Protein AF-A0A1Q3HEK6-F1 (afdb_monomer_lite)

Foldseek 3Di:
DVPVVVVVVVVVVVVVVVVVVVVVVVVVVVVLVVCQVVLNPVSLVVLVVVVFDDPCAPVDVWGWDWDDPGLAEIEIEIEGALVRHPDQWDWDADPVRDIDIDGDDLVNSLVVVLQVQLVVQLVSQLSSVVSHVHQKYWYWYFYCHFPVGTATFKIFIGGSVLSVPDPVVDDRSNVSCVPTRMDGFSDQDPVTRHTDHDDYDDPVVDDDDDVPPDPVVVVVVVVVVVVVVD

Secondary structure (DSSP, 8-state):
-HHHHHHHHHHHHHHHHHHHHHHHHHHHHHHHHHHHHTT-HHHHHHHHHHH-----STT--EEEEEEEEETTEEEEEEEE-HHHHS-SEEEEE-TTS-EEEEEPPHHHHHHHHHHHHHHHHHHHHHHHHHHS--SEEEEEEEESSSSSSSEEEEEEEEEHHHHTTS-TTT--HHHHHHTSEEEE---B-TTTSSBPP-----GGG-----S---HHHHHHHHHHHHHTT-

Radius of gyration: 25.41 Å; chains: 1; bounding box: 87×49×86 Å

Sequence (230 aa):
MGSAVAEDSDRFHSAQRAFQEEALEQADSVALAQGILQGDSQSYRRVLREISYHSMAPPGGIAVDFDIHSPHLVEARITAQGSAILPPEVQTLTSTGKLSTKAMPRIQFVELYQDYVCSLVLRVAREVHALLPVKAVLVTAYSADGLPALSPVLSTIIHRKQMERLPFDTLDPSDALDGLQTRTNFKASRRTGAFQPIIAFTPSDVLFTEPASSLQSVIETANRLLEELE

Structure (mmCIF, N/CA/C/O backbone):
data_AF-A0A1Q3HEK6-F1
#
_entry.id   AF-A0A1Q3HEK6-F1
#
loop_
_atom_site.group_PDB
_atom_site.id
_atom_site.type_symbol
_atom_site.label_atom_id
_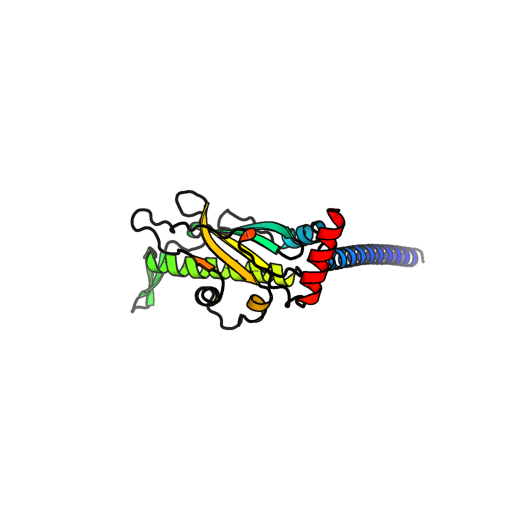atom_site.label_alt_id
_atom_site.label_comp_id
_atom_site.label_asym_id
_atom_site.label_entity_id
_atom_site.label_seq_id
_atom_site.pdbx_PDB_ins_code
_atom_site.Cartn_x
_atom_site.Cartn_y
_atom_site.Cartn_z
_atom_site.occupancy
_atom_site.B_iso_or_equiv
_atom_site.auth_seq_id
_atom_site.auth_comp_id
_atom_site.auth_asym_id
_atom_site.auth_atom_id
_atom_site.pdbx_PDB_model_num
ATOM 1 N N . MET A 1 1 ? -0.107 20.761 -58.590 1.00 55.78 1 MET A N 1
ATOM 2 C CA . MET A 1 1 ? 0.992 19.820 -58.271 1.00 55.78 1 MET A CA 1
ATOM 3 C C . MET A 1 1 ? 1.774 20.193 -57.008 1.00 55.78 1 MET A C 1
ATOM 5 O O . MET A 1 1 ? 2.273 19.275 -56.384 1.00 55.78 1 MET A O 1
ATOM 9 N N . GLY A 1 2 ? 1.841 21.464 -56.572 1.00 66.44 2 GLY A N 1
ATOM 10 C CA . GLY A 1 2 ? 2.556 21.843 -55.335 1.00 66.44 2 GLY A CA 1
ATOM 11 C C . GLY A 1 2 ? 1.901 21.425 -54.002 1.00 66.44 2 GLY A C 1
ATOM 12 O O . GLY A 1 2 ? 2.624 21.046 -53.093 1.00 66.44 2 GLY A O 1
ATOM 13 N N . SER A 1 3 ? 0.561 21.428 -53.895 1.00 73.75 3 SER A N 1
ATOM 14 C CA . SER A 1 3 ? -0.154 21.101 -52.634 1.00 73.75 3 SER A CA 1
ATOM 15 C C . SER A 1 3 ? 0.054 19.652 -52.185 1.00 73.75 3 SER A C 1
ATOM 17 O O . SER A 1 3 ? 0.415 19.405 -51.047 1.00 73.75 3 SER A O 1
ATOM 19 N N . ALA A 1 4 ? -0.081 18.694 -53.108 1.00 79.56 4 ALA A N 1
ATOM 20 C CA . ALA A 1 4 ? 0.026 17.269 -52.788 1.00 79.56 4 ALA A CA 1
ATOM 21 C C . ALA A 1 4 ? 1.442 16.846 -52.352 1.00 79.56 4 ALA A C 1
ATOM 23 O O . ALA A 1 4 ? 1.586 15.959 -51.523 1.00 79.56 4 ALA A O 1
ATOM 24 N N . VAL A 1 5 ? 2.487 17.484 -52.893 1.00 86.75 5 VAL A N 1
ATOM 25 C CA . VAL A 1 5 ? 3.885 17.209 -52.509 1.00 86.75 5 VAL A CA 1
ATOM 26 C C . VAL A 1 5 ? 4.208 17.806 -51.137 1.00 86.75 5 VAL A C 1
ATOM 28 O O . VAL A 1 5 ? 4.930 17.189 -50.357 1.00 86.75 5 VAL A O 1
ATOM 31 N N . ALA A 1 6 ? 3.668 18.989 -50.832 1.00 88.56 6 ALA A N 1
ATOM 32 C CA . ALA A 1 6 ? 3.798 19.598 -49.511 1.00 88.56 6 ALA A CA 1
ATOM 33 C C . ALA A 1 6 ? 3.069 18.772 -48.436 1.00 88.56 6 ALA A C 1
ATOM 35 O O . ALA A 1 6 ? 3.673 18.427 -47.428 1.00 88.56 6 ALA A O 1
ATOM 36 N N . GLU A 1 7 ? 1.822 18.367 -48.695 1.00 88.56 7 GLU A N 1
ATOM 37 C CA . GLU A 1 7 ? 1.031 17.525 -47.784 1.00 88.56 7 GLU A CA 1
ATOM 38 C C . GLU A 1 7 ? 1.683 16.155 -47.526 1.00 88.56 7 GLU A C 1
ATOM 40 O O . GLU A 1 7 ? 1.696 15.680 -46.391 1.00 88.56 7 GLU A O 1
ATOM 45 N N . ASP A 1 8 ? 2.261 15.524 -48.554 1.00 91.06 8 ASP A N 1
ATOM 46 C CA . ASP A 1 8 ? 2.995 14.259 -48.411 1.00 91.06 8 ASP A CA 1
ATOM 47 C C . ASP A 1 8 ? 4.290 14.431 -47.600 1.00 91.06 8 ASP A C 1
ATOM 49 O O . ASP A 1 8 ? 4.598 13.614 -46.731 1.00 91.06 8 ASP A O 1
ATOM 53 N N . SER A 1 9 ? 5.007 15.540 -47.814 1.00 91.25 9 SER A N 1
ATOM 54 C CA . SER A 1 9 ? 6.226 15.863 -47.060 1.00 91.25 9 SER A CA 1
ATOM 55 C C . SER A 1 9 ? 5.917 16.119 -45.583 1.00 91.25 9 SER A C 1
ATOM 57 O O . SER A 1 9 ? 6.595 15.583 -44.707 1.00 91.25 9 SER A O 1
ATOM 59 N N . ASP A 1 10 ? 4.857 16.877 -45.292 1.00 92.94 10 ASP A N 1
ATOM 60 C CA . ASP A 1 10 ? 4.398 17.132 -43.924 1.00 92.94 10 ASP A CA 1
ATOM 61 C C . ASP A 1 10 ? 3.960 15.836 -43.236 1.00 92.94 10 ASP A C 1
ATOM 63 O O . ASP A 1 10 ? 4.347 15.582 -42.092 1.00 92.94 10 ASP A O 1
ATOM 67 N N . ARG A 1 11 ? 3.227 14.969 -43.948 1.00 92.81 11 ARG A N 1
ATOM 68 C CA . ARG A 1 11 ? 2.813 13.654 -43.444 1.00 92.81 11 ARG A CA 1
ATOM 69 C C . ARG A 1 11 ? 4.008 12.746 -43.156 1.00 92.81 11 ARG A C 1
ATOM 71 O O . ARG A 1 11 ? 4.016 12.051 -42.137 1.00 92.81 11 ARG A O 1
ATOM 78 N N . PHE A 1 12 ? 5.014 12.743 -44.027 1.00 93.06 12 PHE A N 1
ATOM 79 C CA . PHE A 1 12 ? 6.247 11.994 -43.811 1.00 93.06 12 PHE A CA 1
ATOM 80 C C . PHE A 1 12 ? 6.990 12.507 -42.574 1.00 93.06 12 PHE A C 1
ATOM 82 O O . PHE A 1 12 ? 7.346 11.716 -41.701 1.00 93.06 12 PHE A O 1
ATOM 89 N N . HIS A 1 13 ? 7.162 13.825 -42.443 1.00 94.38 13 HIS A N 1
ATOM 90 C CA . HIS A 1 13 ? 7.823 14.421 -41.285 1.00 94.38 13 HIS A CA 1
ATOM 91 C C . HIS A 1 13 ? 7.057 14.179 -39.981 1.00 94.38 13 HIS A C 1
ATOM 93 O O . HIS A 1 13 ? 7.685 13.893 -38.961 1.00 94.38 13 HIS A O 1
ATOM 99 N N . SER A 1 14 ? 5.722 14.241 -39.991 1.00 94.19 14 SER A N 1
ATOM 100 C CA . SER A 1 14 ? 4.917 13.928 -38.807 1.00 94.19 14 SER A CA 1
ATOM 101 C C . SER A 1 14 ? 5.027 12.456 -38.417 1.00 94.19 14 SER A C 1
ATOM 103 O O . SER A 1 14 ? 5.206 12.151 -37.242 1.00 94.19 14 SER A O 1
ATOM 105 N N . ALA A 1 15 ? 4.979 11.543 -39.394 1.00 94.88 15 ALA A N 1
ATOM 106 C CA . ALA A 1 15 ? 5.118 10.110 -39.141 1.00 94.88 15 ALA A CA 1
ATOM 107 C C . ALA A 1 15 ? 6.522 9.758 -38.628 1.00 94.88 15 ALA A C 1
ATOM 109 O O . ALA A 1 15 ? 6.661 8.953 -37.712 1.00 94.88 15 ALA A O 1
ATOM 110 N N . GLN A 1 16 ? 7.559 10.397 -39.174 1.00 95.81 16 GLN A N 1
ATOM 111 C CA . GLN A 1 16 ? 8.934 10.210 -38.723 1.00 95.81 16 GLN A CA 1
ATOM 112 C C . GLN A 1 16 ? 9.133 10.691 -37.282 1.00 95.81 16 GLN A C 1
ATOM 114 O O . GLN A 1 16 ? 9.794 10.000 -36.510 1.00 95.81 16 GLN A O 1
ATOM 119 N N . ARG A 1 17 ? 8.552 11.839 -36.907 1.00 95.44 17 ARG A N 1
ATOM 120 C CA . ARG A 1 17 ? 8.599 12.339 -35.523 1.00 95.44 17 ARG A CA 1
ATOM 121 C C . ARG A 1 17 ? 7.873 11.407 -34.560 1.00 95.44 17 ARG A C 1
ATOM 123 O O . ARG A 1 17 ? 8.471 11.011 -33.570 1.00 95.44 17 ARG A O 1
ATOM 130 N N . ALA A 1 18 ? 6.650 10.996 -34.894 1.00 95.88 18 ALA A N 1
ATOM 131 C CA . ALA A 1 18 ? 5.876 10.077 -34.062 1.00 95.88 18 ALA A CA 1
ATOM 132 C C . ALA A 1 18 ? 6.617 8.747 -33.837 1.00 95.88 18 ALA A C 1
ATOM 134 O O . ALA A 1 18 ? 6.712 8.273 -32.712 1.00 95.88 18 ALA A O 1
ATOM 135 N N . PHE A 1 19 ? 7.222 8.186 -34.889 1.00 95.94 19 PHE A N 1
ATOM 136 C CA . PHE A 1 19 ? 8.036 6.975 -34.771 1.00 95.94 19 PHE A CA 1
ATOM 137 C C . PHE A 1 19 ? 9.268 7.173 -33.873 1.00 95.94 19 PHE A C 1
ATOM 139 O O . PHE A 1 19 ? 9.630 6.284 -33.107 1.00 95.94 19 PHE A O 1
ATOM 146 N N . GLN A 1 20 ? 9.935 8.329 -33.962 1.00 96.19 20 GLN A N 1
ATOM 147 C CA . GLN A 1 20 ? 11.082 8.644 -33.105 1.00 96.19 20 GLN A CA 1
ATOM 148 C C . GLN A 1 20 ? 10.676 8.798 -31.635 1.00 96.19 20 GLN A C 1
ATOM 150 O O . GLN A 1 20 ? 11.399 8.319 -30.766 1.00 96.19 20 GLN A O 1
ATOM 155 N N . GLU A 1 21 ? 9.538 9.436 -31.363 1.00 96.81 21 GLU A N 1
ATOM 156 C CA . GLU A 1 21 ? 8.972 9.567 -30.016 1.00 96.81 21 GLU A CA 1
ATOM 157 C C . GLU A 1 21 ? 8.630 8.189 -29.431 1.00 96.81 21 GLU A C 1
ATOM 159 O O . GLU A 1 21 ? 9.121 7.846 -28.357 1.00 96.81 21 GLU A O 1
ATOM 164 N N . GLU A 1 22 ? 7.911 7.351 -30.182 1.00 96.44 22 GLU A N 1
ATOM 165 C CA . GLU A 1 22 ? 7.552 5.988 -29.766 1.00 96.44 22 GLU A CA 1
ATOM 166 C C . GLU A 1 22 ? 8.794 5.120 -29.497 1.00 96.44 22 GLU A C 1
ATOM 168 O O . GLU A 1 22 ? 8.863 4.408 -28.495 1.00 96.44 22 GLU A O 1
ATOM 173 N N . ALA A 1 23 ? 9.824 5.216 -30.344 1.00 96.94 23 ALA A N 1
ATOM 174 C CA . ALA A 1 23 ? 11.073 4.484 -30.148 1.00 96.94 23 ALA A CA 1
ATOM 175 C C . ALA A 1 23 ? 11.819 4.915 -28.871 1.00 96.94 23 ALA A C 1
ATOM 177 O O . ALA A 1 23 ? 12.422 4.075 -28.196 1.00 96.94 23 ALA A O 1
ATOM 178 N N . LEU A 1 24 ? 11.785 6.208 -28.526 1.00 97.31 24 LEU A N 1
ATOM 179 C CA . LEU A 1 24 ? 12.384 6.726 -27.292 1.00 97.31 24 LEU A CA 1
ATOM 180 C C . LEU A 1 24 ? 11.605 6.268 -26.054 1.00 97.31 24 LEU A C 1
ATOM 182 O O . LEU A 1 24 ? 12.220 5.808 -25.092 1.00 97.31 24 LEU A O 1
ATOM 186 N N . GLU A 1 25 ? 10.273 6.334 -26.090 1.00 95.88 25 GLU A N 1
ATOM 187 C CA . GLU A 1 25 ? 9.403 5.843 -25.012 1.00 95.88 25 GLU A CA 1
ATOM 188 C C . GLU A 1 25 ? 9.574 4.336 -24.784 1.00 95.88 25 GLU A C 1
ATOM 190 O O . GLU A 1 25 ? 9.673 3.871 -23.642 1.00 95.88 25 GLU A O 1
ATOM 195 N N . GLN A 1 26 ? 9.677 3.561 -25.866 1.00 96.94 26 GLN A N 1
ATOM 196 C CA . GLN A 1 26 ? 9.947 2.131 -25.791 1.00 96.94 26 GLN A CA 1
ATOM 197 C C . GLN A 1 26 ? 11.321 1.853 -25.168 1.00 96.94 26 GLN A C 1
ATOM 199 O O . GLN A 1 26 ? 11.432 0.989 -24.295 1.00 96.94 26 GLN A O 1
ATOM 204 N N . ALA A 1 27 ? 12.369 2.568 -25.591 1.00 97.75 27 ALA A N 1
ATOM 205 C CA . ALA A 1 27 ? 13.717 2.390 -25.052 1.00 97.75 27 ALA A CA 1
ATOM 206 C C . ALA A 1 27 ? 13.779 2.702 -23.547 1.00 97.75 27 ALA A C 1
ATOM 208 O O . ALA A 1 27 ? 14.378 1.941 -22.784 1.00 97.75 27 ALA A O 1
ATOM 209 N N . ASP A 1 28 ? 13.117 3.774 -23.111 1.00 97.06 28 ASP A N 1
ATOM 210 C CA . ASP A 1 28 ? 13.013 4.150 -21.699 1.00 97.06 28 ASP A CA 1
ATOM 211 C C . ASP A 1 28 ? 12.215 3.119 -20.880 1.00 97.06 28 ASP A C 1
ATOM 213 O O . ASP A 1 28 ? 12.648 2.710 -19.800 1.00 97.06 28 ASP A O 1
ATOM 217 N N . SER A 1 29 ? 11.109 2.606 -21.429 1.00 95.81 29 SER A N 1
ATOM 218 C CA . SER A 1 29 ? 10.307 1.546 -20.799 1.00 95.81 29 SER A CA 1
ATOM 219 C C . SER A 1 29 ? 11.106 0.253 -20.609 1.00 95.81 29 SER A C 1
ATOM 221 O O . SER A 1 29 ? 11.052 -0.374 -19.549 1.00 95.81 29 SER A O 1
ATOM 223 N N . VAL A 1 30 ? 11.890 -0.143 -21.619 1.00 97.94 30 VAL A N 1
ATOM 224 C CA . VAL A 1 30 ? 12.769 -1.319 -21.547 1.00 97.94 30 VAL A CA 1
ATOM 225 C C . VAL A 1 30 ? 13.867 -1.114 -20.505 1.00 97.94 30 VAL A C 1
ATOM 227 O O . VAL A 1 30 ? 14.114 -2.018 -19.705 1.00 97.94 30 VAL A O 1
ATOM 230 N N . ALA A 1 31 ? 14.499 0.061 -20.477 1.00 98.00 31 ALA A N 1
ATOM 231 C CA . ALA A 1 31 ? 15.532 0.378 -19.495 1.00 98.00 31 ALA A CA 1
ATOM 232 C C . ALA A 1 31 ? 14.983 0.340 -18.059 1.00 98.00 31 ALA A C 1
ATOM 234 O O . ALA A 1 31 ? 15.603 -0.259 -17.178 1.00 98.00 31 ALA A O 1
ATOM 235 N N . LEU A 1 32 ? 13.789 0.901 -17.832 1.00 97.81 32 LEU A N 1
ATOM 236 C CA . LEU A 1 32 ? 13.103 0.845 -16.542 1.00 97.81 32 LEU A CA 1
ATOM 237 C C . LEU A 1 32 ? 12.811 -0.600 -16.119 1.00 97.81 32 LEU A C 1
ATOM 239 O O . LEU A 1 32 ? 13.140 -0.992 -14.999 1.00 97.81 32 LEU A O 1
ATOM 243 N N . ALA A 1 33 ? 12.242 -1.412 -17.013 1.00 97.69 33 ALA A N 1
ATOM 244 C CA . ALA A 1 33 ? 11.946 -2.814 -16.729 1.00 97.69 33 ALA A CA 1
ATOM 245 C C . ALA A 1 33 ? 13.215 -3.612 -16.384 1.00 97.69 33 ALA A C 1
ATOM 247 O O . ALA A 1 33 ? 13.222 -4.386 -15.427 1.00 97.69 33 ALA A O 1
ATOM 248 N N . GLN A 1 34 ? 14.310 -3.397 -17.118 1.00 98.12 34 GLN A N 1
ATOM 249 C CA . GLN A 1 34 ? 15.599 -4.030 -16.828 1.00 98.12 34 GLN A CA 1
ATOM 250 C C . GLN A 1 34 ? 16.145 -3.614 -15.460 1.00 98.12 34 GLN A C 1
ATOM 252 O O . GLN A 1 34 ? 16.574 -4.479 -14.695 1.00 98.12 34 GLN A O 1
ATOM 257 N N . GLY A 1 35 ? 16.083 -2.324 -15.124 1.00 98.25 35 GLY A N 1
ATOM 258 C CA . GLY A 1 35 ? 16.495 -1.823 -13.815 1.00 98.25 35 GLY A CA 1
ATOM 259 C C . GLY A 1 35 ? 15.676 -2.429 -12.671 1.00 98.25 35 GLY A C 1
ATOM 260 O O . GLY A 1 35 ? 16.245 -2.862 -11.670 1.00 98.25 35 GLY A O 1
ATOM 261 N N . ILE A 1 36 ? 14.356 -2.571 -12.843 1.00 98.19 36 ILE A N 1
ATOM 262 C CA . ILE A 1 36 ? 13.486 -3.254 -11.873 1.00 98.19 36 ILE A CA 1
ATOM 263 C C . ILE A 1 36 ? 13.914 -4.716 -11.686 1.00 98.19 36 ILE A C 1
ATOM 265 O O . ILE A 1 36 ? 14.085 -5.172 -10.559 1.00 98.19 36 ILE A O 1
ATOM 269 N N . LEU A 1 37 ? 14.135 -5.461 -12.771 1.00 97.00 37 LEU A N 1
ATOM 270 C CA . LEU A 1 37 ? 14.540 -6.869 -12.681 1.00 97.00 37 LEU A CA 1
ATOM 271 C C . LEU A 1 37 ? 15.916 -7.057 -12.023 1.00 97.00 37 LEU A C 1
ATOM 273 O O . LEU A 1 37 ? 16.161 -8.090 -11.404 1.00 97.00 37 LEU A O 1
ATOM 277 N N . GLN A 1 38 ? 16.796 -6.062 -12.132 1.00 96.94 38 GLN A N 1
ATOM 278 C CA . GLN A 1 38 ? 18.115 -6.049 -11.495 1.00 96.94 38 GLN A CA 1
ATOM 279 C C . GLN A 1 38 ? 18.084 -5.544 -10.043 1.00 96.94 38 GLN A C 1
ATOM 281 O O . GLN A 1 38 ? 19.113 -5.568 -9.369 1.00 96.94 38 GLN A O 1
ATOM 286 N N . GLY A 1 39 ? 16.927 -5.101 -9.541 1.00 95.38 39 GLY A N 1
ATOM 287 C CA . GLY A 1 39 ? 16.806 -4.561 -8.190 1.00 95.38 39 GLY A CA 1
ATOM 288 C C . GLY A 1 39 ? 17.394 -3.159 -8.025 1.00 95.38 39 GLY A C 1
ATOM 289 O O . GLY A 1 39 ? 17.774 -2.784 -6.914 1.00 95.38 39 GLY A O 1
ATOM 290 N N . ASP A 1 40 ? 17.499 -2.384 -9.108 1.00 97.19 40 ASP A N 1
ATOM 291 C CA . ASP A 1 40 ? 18.005 -1.016 -9.056 1.00 97.19 40 ASP A CA 1
ATOM 292 C C . ASP A 1 40 ? 17.055 -0.101 -8.268 1.00 97.19 40 ASP A C 1
ATOM 294 O O . ASP A 1 40 ? 15.877 0.080 -8.594 1.00 97.19 40 ASP A O 1
ATOM 298 N N . SER A 1 41 ? 17.601 0.538 -7.233 1.00 95.88 41 SER A N 1
ATOM 299 C CA . SER A 1 41 ? 16.823 1.396 -6.340 1.00 95.88 41 SER A CA 1
ATOM 300 C C . SER A 1 41 ? 16.230 2.621 -7.046 1.00 95.88 41 SER A C 1
ATOM 302 O O . SER A 1 41 ? 15.177 3.096 -6.628 1.00 95.88 41 SER A O 1
ATOM 304 N N . GLN A 1 42 ? 16.867 3.159 -8.095 1.00 97.25 42 GLN A N 1
ATOM 305 C CA . GLN A 1 42 ? 16.327 4.323 -8.812 1.00 97.25 42 GLN A CA 1
ATOM 306 C C . GLN A 1 42 ? 15.112 3.942 -9.654 1.00 97.25 42 GLN A C 1
ATOM 308 O O . GLN A 1 42 ? 14.098 4.642 -9.633 1.00 97.25 42 GLN A O 1
ATOM 313 N N . SER A 1 43 ? 15.184 2.792 -10.311 1.00 97.81 43 SER A N 1
ATOM 314 C CA . SER A 1 43 ? 14.085 2.183 -11.053 1.00 97.81 43 SER A CA 1
ATOM 315 C C . SER A 1 43 ? 12.905 1.863 -10.132 1.00 97.81 43 SER A C 1
ATOM 317 O O . SER A 1 43 ? 11.770 2.224 -10.440 1.00 97.81 43 SER A O 1
ATOM 319 N N . TYR A 1 44 ? 13.169 1.311 -8.940 1.00 98.12 44 TYR A N 1
ATOM 320 C CA . TYR A 1 44 ? 12.141 1.098 -7.913 1.00 98.12 44 TYR A CA 1
ATOM 321 C C . TYR A 1 44 ? 11.489 2.413 -7.468 1.00 98.12 44 TYR A C 1
ATOM 323 O O . TYR A 1 44 ? 10.264 2.519 -7.451 1.00 98.12 44 TYR A O 1
ATOM 331 N N . ARG A 1 45 ? 12.284 3.447 -7.147 1.00 97.06 45 ARG A N 1
ATOM 332 C CA . ARG A 1 45 ? 11.745 4.772 -6.784 1.00 97.06 45 ARG A CA 1
ATOM 333 C C . ARG A 1 45 ? 10.887 5.350 -7.899 1.00 97.06 45 ARG A C 1
ATOM 335 O O . ARG A 1 45 ? 9.880 5.992 -7.617 1.00 97.06 45 ARG A O 1
ATOM 342 N N . ARG A 1 46 ? 11.281 5.154 -9.160 1.00 95.94 46 ARG A N 1
ATOM 343 C CA . ARG A 1 46 ? 10.533 5.669 -10.305 1.00 95.94 46 ARG A CA 1
ATOM 344 C C . ARG A 1 46 ? 9.116 5.105 -10.345 1.00 95.94 46 ARG A C 1
ATOM 346 O O . ARG A 1 46 ? 8.204 5.918 -10.401 1.00 95.94 46 ARG A O 1
ATOM 353 N N . VAL A 1 47 ? 8.941 3.788 -10.233 1.00 95.75 47 VAL A N 1
ATOM 354 C CA . VAL A 1 47 ? 7.600 3.174 -10.263 1.00 95.75 47 VAL A CA 1
ATOM 355 C C . VAL A 1 47 ? 6.806 3.397 -8.979 1.00 95.75 47 VAL A C 1
ATOM 357 O O . VAL A 1 47 ? 5.603 3.622 -9.038 1.00 95.75 47 VAL A O 1
ATOM 360 N N . LEU A 1 48 ? 7.457 3.415 -7.810 1.00 95.88 48 LEU A N 1
ATOM 361 C CA . LEU A 1 48 ? 6.754 3.668 -6.547 1.00 95.88 48 LEU A CA 1
ATOM 362 C C . LEU A 1 48 ? 6.151 5.078 -6.496 1.00 95.88 48 LEU A C 1
ATOM 364 O O . LEU A 1 48 ? 5.080 5.249 -5.925 1.00 95.88 48 LEU A O 1
ATOM 368 N N . ARG A 1 49 ? 6.771 6.069 -7.157 1.00 93.00 49 ARG A N 1
ATOM 369 C CA . ARG A 1 49 ? 6.193 7.419 -7.295 1.00 93.00 49 ARG A CA 1
ATOM 370 C C . ARG A 1 49 ? 4.863 7.440 -8.047 1.00 93.00 49 ARG A C 1
ATOM 372 O O . ARG A 1 49 ? 4.080 8.350 -7.810 1.00 93.00 49 ARG A O 1
ATOM 379 N N . GLU A 1 50 ? 4.609 6.481 -8.935 1.00 89.00 50 GLU A N 1
ATOM 380 C CA . GLU A 1 50 ? 3.358 6.422 -9.705 1.00 89.00 50 GLU A CA 1
ATOM 381 C C . GLU A 1 50 ? 2.179 5.927 -8.857 1.00 89.00 50 GLU A C 1
ATOM 383 O O . GLU A 1 50 ? 1.039 6.303 -9.116 1.00 89.00 50 GLU A O 1
ATOM 388 N N . ILE A 1 51 ? 2.454 5.124 -7.822 1.00 86.81 51 ILE A N 1
ATOM 389 C CA . ILE A 1 51 ? 1.444 4.626 -6.872 1.00 86.81 51 ILE A CA 1
ATOM 390 C C . ILE A 1 51 ? 1.437 5.382 -5.537 1.00 86.81 51 ILE A C 1
ATOM 392 O O . ILE A 1 51 ? 0.572 5.152 -4.691 1.00 86.81 51 ILE A O 1
ATOM 396 N N . SER A 1 52 ? 2.383 6.299 -5.332 1.00 85.12 52 SER A N 1
ATOM 397 C CA . SER A 1 52 ? 2.350 7.225 -4.206 1.00 85.12 52 SER A CA 1
ATOM 398 C C . SER A 1 52 ? 1.115 8.122 -4.287 1.00 85.12 52 SER A C 1
ATOM 400 O O . SER A 1 52 ? 0.806 8.712 -5.320 1.00 85.12 52 SER A O 1
ATOM 402 N N . TYR A 1 53 ? 0.422 8.256 -3.161 1.00 79.94 53 TYR A N 1
ATOM 403 C CA . TYR A 1 53 ? -0.748 9.113 -3.021 1.00 79.94 53 TYR A CA 1
ATOM 404 C C . TYR A 1 53 ? -0.545 10.015 -1.812 1.00 79.94 53 TYR A C 1
ATOM 406 O O . TYR A 1 53 ? -0.122 9.527 -0.775 1.00 79.94 53 TYR A O 1
ATOM 414 N N . HIS A 1 54 ? -0.850 11.309 -1.914 1.00 77.62 54 HIS A N 1
ATOM 415 C CA . HIS A 1 54 ? -0.609 12.278 -0.828 1.00 77.62 54 HIS A CA 1
ATOM 416 C C . HIS A 1 54 ? -1.775 13.243 -0.609 1.00 77.62 54 HIS A C 1
ATOM 418 O O . HIS A 1 54 ? -1.592 14.363 -0.132 1.00 77.62 54 HIS A O 1
ATOM 424 N N . SER A 1 55 ? -2.994 12.846 -0.974 1.00 74.31 55 SER A N 1
ATOM 425 C CA . SER A 1 55 ? -4.154 13.701 -0.736 1.00 74.31 55 SER A CA 1
ATOM 426 C C . SER A 1 55 ? -4.619 13.542 0.710 1.00 74.31 55 SER A C 1
ATOM 428 O O . SER A 1 55 ? -5.262 12.554 1.054 1.00 74.31 55 SER A O 1
ATOM 430 N N . MET A 1 56 ? -4.265 14.519 1.547 1.00 68.12 56 MET A N 1
ATOM 431 C CA . MET A 1 56 ? -4.688 14.625 2.954 1.00 68.12 56 MET A CA 1
ATOM 432 C C . MET A 1 56 ? -5.858 15.604 3.168 1.00 68.12 56 MET A C 1
ATOM 434 O O . MET A 1 56 ? -6.320 15.772 4.293 1.00 68.12 56 MET A O 1
ATOM 438 N N . ALA A 1 57 ? -6.331 16.271 2.109 1.00 63.81 57 ALA A N 1
ATOM 439 C CA . ALA A 1 57 ? -7.511 17.131 2.155 1.00 63.81 57 ALA A CA 1
ATOM 440 C C . ALA A 1 57 ? -8.771 16.372 1.694 1.00 63.81 57 ALA A C 1
ATOM 442 O O . ALA A 1 57 ? -8.721 15.748 0.631 1.00 63.81 57 ALA A O 1
ATOM 443 N N . PRO A 1 58 ? -9.919 16.479 2.400 1.00 55.44 58 PRO A N 1
ATOM 444 C CA . PRO A 1 58 ? -11.156 15.805 2.010 1.00 55.44 58 PRO A CA 1
ATOM 445 C C . PRO A 1 58 ? -11.514 16.035 0.529 1.00 55.44 58 PRO A C 1
ATOM 447 O O . PRO A 1 58 ? -11.420 17.168 0.051 1.00 55.44 58 PRO A O 1
ATOM 450 N N . PRO A 1 59 ? -11.947 14.995 -0.208 1.00 56.53 59 PRO A N 1
ATOM 451 C CA . PRO A 1 59 ? -12.220 13.631 0.261 1.00 56.53 59 PRO A CA 1
ATOM 452 C C . PRO A 1 59 ? -10.967 12.738 0.370 1.00 56.53 59 PRO A C 1
ATOM 454 O O . PRO A 1 59 ? -11.069 11.585 0.783 1.00 56.53 59 PRO A O 1
ATOM 457 N N . GLY A 1 60 ? -9.789 13.241 -0.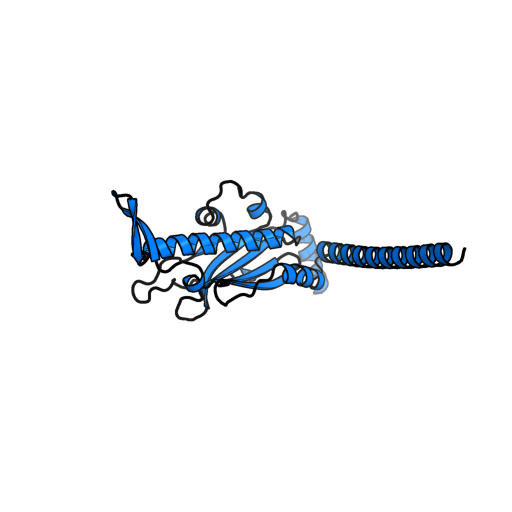004 1.00 65.50 60 GLY A N 1
ATOM 458 C CA . GLY A 1 60 ? -8.514 12.554 0.160 1.00 65.50 60 GLY A CA 1
ATOM 459 C C . GLY A 1 60 ? -8.060 12.621 1.613 1.00 65.50 60 GLY A C 1
ATOM 460 O O . GLY A 1 60 ? -7.599 13.649 2.085 1.00 65.50 60 GLY A O 1
ATOM 461 N N . GLY A 1 61 ? -8.213 11.531 2.352 1.00 76.31 61 GLY A N 1
ATOM 462 C CA . GLY A 1 61 ? -7.697 11.395 3.716 1.00 76.31 61 GLY A CA 1
ATOM 463 C C . GLY A 1 61 ? -6.547 10.399 3.796 1.00 76.31 61 GLY A C 1
ATOM 464 O O . GLY A 1 61 ? -6.427 9.726 4.815 1.00 76.31 61 GLY A O 1
ATOM 465 N N . ILE A 1 62 ? -5.753 10.232 2.728 1.00 86.88 62 ILE A N 1
ATOM 466 C CA . ILE A 1 62 ? -4.722 9.185 2.636 1.00 86.88 62 ILE A CA 1
ATOM 467 C C . ILE A 1 62 ? -3.383 9.746 2.159 1.00 86.88 62 ILE A C 1
ATOM 469 O O . ILE A 1 62 ? -3.320 10.511 1.200 1.00 86.88 62 ILE A O 1
ATOM 473 N N . ALA A 1 63 ? -2.300 9.331 2.803 1.00 91.12 63 ALA A N 1
ATOM 474 C CA . ALA A 1 63 ? -0.959 9.467 2.260 1.00 91.12 63 ALA A CA 1
ATOM 475 C C . ALA A 1 63 ? -0.248 8.110 2.271 1.00 91.12 63 ALA A C 1
ATOM 477 O O . ALA A 1 63 ? -0.451 7.329 3.198 1.00 91.12 63 ALA A O 1
ATOM 478 N N . VAL A 1 64 ? 0.555 7.820 1.251 1.00 93.31 64 VAL A N 1
ATOM 479 C CA . VAL A 1 64 ? 1.339 6.590 1.122 1.00 93.31 64 VAL A CA 1
ATOM 480 C C . VAL A 1 64 ? 2.760 6.953 0.714 1.00 93.31 64 VAL A C 1
ATOM 482 O O . VAL A 1 64 ? 3.003 7.426 -0.398 1.00 93.31 64 VAL A O 1
ATOM 485 N N . ASP A 1 65 ? 3.690 6.688 1.622 1.00 93.44 65 ASP A N 1
ATOM 486 C CA . ASP A 1 65 ? 5.124 6.865 1.427 1.00 93.44 65 ASP A CA 1
ATOM 487 C C . ASP A 1 65 ? 5.830 5.513 1.382 1.00 93.44 65 ASP A C 1
ATOM 489 O O . ASP A 1 65 ? 5.388 4.549 2.011 1.00 93.44 65 ASP A O 1
ATOM 493 N N . PHE A 1 66 ? 6.953 5.453 0.667 1.00 96.38 66 PHE A N 1
ATOM 494 C CA . PHE A 1 66 ? 7.741 4.236 0.518 1.00 96.38 66 PHE A CA 1
ATOM 495 C C . PHE A 1 66 ? 9.209 4.470 0.853 1.00 96.38 66 PHE A C 1
ATOM 497 O O . PHE A 1 66 ? 9.803 5.454 0.413 1.00 96.38 66 PHE A O 1
ATOM 504 N N . ASP A 1 67 ? 9.806 3.501 1.539 1.00 97.12 67 ASP A N 1
ATOM 505 C CA . ASP A 1 67 ? 11.238 3.410 1.794 1.00 97.12 67 ASP A CA 1
ATOM 506 C C . ASP A 1 67 ? 11.767 2.081 1.230 1.00 97.12 67 ASP A C 1
ATOM 508 O O . ASP A 1 67 ? 11.215 1.007 1.472 1.00 97.12 67 ASP A O 1
ATOM 512 N N . ILE A 1 68 ? 12.838 2.140 0.437 1.00 97.81 68 ILE A N 1
ATOM 513 C CA . ILE A 1 68 ? 13.476 0.947 -0.139 1.00 97.81 68 ILE A CA 1
ATOM 514 C C . ILE A 1 68 ? 14.666 0.587 0.743 1.00 97.81 68 ILE A C 1
ATOM 516 O O . ILE A 1 68 ? 15.664 1.308 0.755 1.00 97.81 68 ILE A O 1
ATOM 520 N N . HIS A 1 69 ? 14.573 -0.540 1.446 1.00 97.19 69 HIS A N 1
ATOM 521 C CA . HIS A 1 69 ? 15.640 -1.028 2.327 1.00 97.19 69 HIS A CA 1
ATOM 522 C C . HIS A 1 69 ? 16.622 -1.932 1.588 1.00 97.19 69 HIS A C 1
ATOM 524 O O . HIS A 1 69 ? 17.818 -1.932 1.869 1.00 97.19 69 HIS A O 1
ATOM 530 N N . SER A 1 70 ? 16.124 -2.709 0.628 1.00 96.69 70 SER A N 1
ATOM 531 C CA . SER A 1 70 ? 16.930 -3.571 -0.236 1.00 96.69 70 SER A CA 1
ATOM 532 C C . SER A 1 70 ? 16.156 -3.922 -1.512 1.00 96.69 70 SER A C 1
ATOM 534 O O . SER A 1 70 ? 14.946 -3.685 -1.575 1.00 96.69 70 SER A O 1
ATOM 536 N N . PRO A 1 71 ? 16.785 -4.575 -2.507 1.00 96.56 71 PRO A N 1
ATOM 537 C CA . PRO A 1 71 ? 16.072 -5.140 -3.657 1.00 96.56 71 PRO A CA 1
ATOM 538 C C . PRO A 1 71 ? 14.930 -6.107 -3.295 1.00 96.56 71 PRO A C 1
ATOM 540 O O . PRO A 1 71 ? 14.079 -6.399 -4.135 1.00 96.56 71 PRO A O 1
ATOM 543 N N . HIS A 1 72 ? 14.907 -6.617 -2.057 1.00 97.44 72 HIS A N 1
ATOM 544 C CA . HIS A 1 72 ? 13.949 -7.610 -1.574 1.00 97.44 72 HIS A CA 1
ATOM 545 C C . HIS A 1 72 ? 12.951 -7.082 -0.538 1.00 97.44 72 HIS A C 1
ATOM 547 O O . HIS A 1 72 ? 12.010 -7.814 -0.217 1.00 97.44 72 HIS A O 1
ATOM 553 N N . LEU A 1 73 ? 13.134 -5.856 -0.036 1.00 98.12 73 LEU A N 1
ATOM 554 C CA . LEU A 1 73 ? 12.300 -5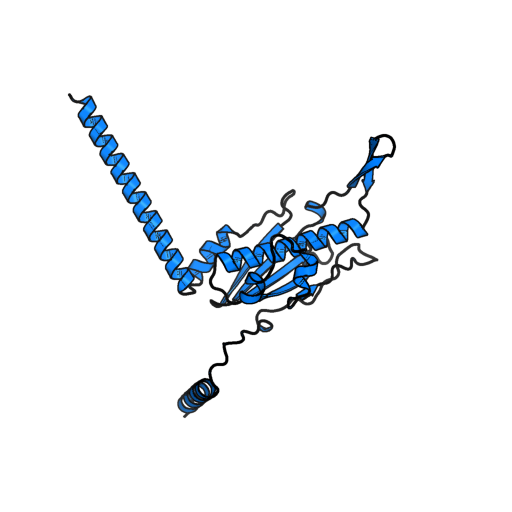.261 1.006 1.00 98.12 73 LEU A CA 1
ATOM 555 C C . LEU A 1 73 ? 11.954 -3.806 0.691 1.00 98.12 73 LEU A C 1
ATOM 557 O O . LEU A 1 73 ? 12.831 -2.940 0.650 1.00 98.12 73 LEU A O 1
ATOM 561 N N . VAL A 1 74 ? 10.655 -3.551 0.576 1.00 98.44 74 VAL A N 1
ATOM 562 C CA . VAL A 1 74 ? 10.076 -2.205 0.588 1.00 98.44 74 VAL A CA 1
ATOM 563 C C . VAL A 1 74 ? 9.256 -2.037 1.860 1.00 98.44 74 VAL A C 1
ATOM 565 O O . VAL A 1 74 ? 8.483 -2.918 2.237 1.00 98.44 74 VAL A O 1
ATOM 568 N N . GLU A 1 75 ? 9.433 -0.906 2.525 1.00 98.38 75 GLU A N 1
ATOM 569 C CA . GLU A 1 75 ? 8.558 -0.440 3.590 1.00 98.38 75 GLU A CA 1
ATOM 570 C C . GLU A 1 75 ? 7.566 0.575 3.018 1.00 98.38 75 GLU A C 1
ATOM 572 O O . GLU A 1 75 ? 7.945 1.457 2.251 1.00 98.38 75 GLU A O 1
ATOM 577 N N . ALA A 1 76 ? 6.296 0.445 3.386 1.00 97.81 76 ALA A N 1
ATOM 578 C CA . ALA A 1 76 ? 5.226 1.358 3.027 1.00 97.81 76 ALA A CA 1
ATOM 579 C C . ALA A 1 76 ? 4.593 1.944 4.293 1.00 97.81 76 ALA A C 1
ATOM 581 O O . ALA A 1 76 ? 4.176 1.214 5.199 1.00 97.81 76 ALA A O 1
ATOM 582 N N . ARG A 1 77 ? 4.485 3.271 4.345 1.00 96.19 77 ARG A N 1
ATOM 583 C CA . ARG A 1 77 ? 3.877 4.019 5.445 1.00 96.19 77 ARG A CA 1
ATOM 584 C C . ARG A 1 77 ? 2.595 4.669 4.948 1.00 96.19 77 ARG A C 1
ATOM 586 O O . ARG A 1 77 ? 2.630 5.564 4.111 1.00 96.19 77 ARG A O 1
ATOM 593 N N . ILE A 1 78 ? 1.465 4.197 5.462 1.00 94.50 78 ILE A N 1
ATOM 594 C CA . ILE A 1 78 ? 0.134 4.692 5.114 1.00 94.50 78 ILE A CA 1
ATOM 595 C C . ILE A 1 78 ? -0.328 5.620 6.229 1.00 94.50 78 ILE A C 1
ATOM 597 O O . ILE A 1 78 ? -0.400 5.205 7.376 1.00 94.50 78 ILE A O 1
ATOM 601 N N . THR A 1 79 ? -0.692 6.852 5.917 1.00 92.25 79 THR A N 1
ATOM 602 C CA . THR A 1 79 ? -1.399 7.742 6.842 1.00 92.25 79 THR A CA 1
ATOM 603 C C . THR A 1 79 ? -2.857 7.805 6.427 1.00 92.25 79 THR A C 1
ATOM 605 O O . THR A 1 79 ? -3.139 8.121 5.277 1.00 92.25 79 THR A O 1
ATOM 608 N N . ALA A 1 80 ? -3.777 7.515 7.346 1.00 88.81 80 ALA A N 1
ATOM 609 C CA . ALA A 1 80 ? -5.213 7.511 7.092 1.00 88.81 80 ALA A CA 1
ATOM 610 C C . ALA A 1 80 ? -5.965 8.395 8.100 1.00 88.81 80 ALA A C 1
ATOM 612 O O . ALA A 1 80 ? -5.878 8.194 9.317 1.00 88.81 80 ALA A O 1
ATOM 613 N N . GLN A 1 81 ? -6.746 9.340 7.578 1.00 84.62 81 GLN A N 1
ATOM 614 C CA . GLN A 1 81 ? -7.644 10.218 8.324 1.00 84.62 81 GLN A CA 1
ATOM 615 C C . GLN A 1 81 ? -9.101 9.776 8.125 1.00 84.62 81 GLN A C 1
ATOM 617 O O . GLN A 1 81 ? -9.827 10.276 7.269 1.00 84.62 81 GLN A O 1
ATOM 622 N N . GLY A 1 82 ? -9.543 8.819 8.930 1.00 76.06 82 GLY A N 1
ATOM 623 C CA . GLY A 1 82 ? -10.887 8.252 8.910 1.00 76.06 82 GLY A CA 1
ATOM 624 C C . GLY A 1 82 ? -11.996 9.274 9.112 1.00 76.06 82 GLY A C 1
ATOM 625 O O . GLY A 1 82 ? -13.038 9.142 8.486 1.00 76.06 82 GLY A O 1
ATOM 626 N N . SER A 1 83 ? -11.781 10.329 9.901 1.00 74.62 83 SER A N 1
ATOM 627 C CA . SER A 1 83 ? -12.757 11.420 10.068 1.00 74.62 83 SER A CA 1
ATOM 628 C C . SER A 1 83 ? -12.993 12.234 8.791 1.00 74.62 83 SER A C 1
ATOM 630 O O . SER A 1 83 ? -14.042 12.857 8.655 1.00 74.62 83 SER A O 1
ATOM 632 N N . ALA A 1 84 ? -12.041 12.226 7.853 1.00 75.94 84 ALA A N 1
ATOM 633 C CA . ALA A 1 84 ? -12.181 12.872 6.550 1.00 75.94 84 ALA A CA 1
ATOM 634 C C . ALA A 1 84 ? -12.876 11.974 5.509 1.00 75.94 84 ALA A C 1
ATOM 636 O O . ALA A 1 84 ? -13.346 12.481 4.492 1.00 75.94 84 ALA A O 1
ATOM 637 N N . ILE A 1 85 ? -12.923 10.658 5.748 1.00 78.38 85 ILE A N 1
ATOM 638 C CA . ILE A 1 85 ? -13.359 9.648 4.771 1.00 78.38 85 ILE A CA 1
ATOM 639 C C . ILE A 1 85 ? -14.709 9.033 5.156 1.00 78.38 85 ILE A C 1
ATOM 641 O O . ILE A 1 85 ? -15.564 8.826 4.296 1.00 78.38 85 ILE A O 1
ATOM 645 N N . LEU A 1 86 ? -14.911 8.733 6.439 1.00 83.44 86 LEU A N 1
ATOM 646 C CA . LEU A 1 86 ? -16.135 8.125 6.944 1.00 83.44 86 LEU A CA 1
ATOM 647 C C . LEU A 1 86 ? -17.175 9.206 7.262 1.00 83.44 86 LEU A C 1
ATOM 649 O O . LEU A 1 86 ? -16.853 10.190 7.935 1.00 83.44 86 LEU A O 1
ATOM 653 N N . PRO A 1 87 ? -18.435 9.034 6.823 1.00 85.19 87 PRO A N 1
ATOM 654 C CA . PRO A 1 87 ? -19.478 10.005 7.104 1.00 85.19 87 PRO A CA 1
ATOM 655 C C . PRO A 1 87 ? -19.770 10.064 8.614 1.00 85.19 87 PRO A C 1
ATOM 657 O O . PRO A 1 87 ? -19.812 9.026 9.275 1.00 85.19 87 PRO A O 1
ATOM 660 N N . PRO A 1 88 ? -20.036 11.256 9.178 1.00 84.94 88 PRO A N 1
ATOM 661 C CA . PRO A 1 88 ? -20.347 11.399 10.604 1.00 84.94 88 PRO A CA 1
ATOM 662 C C . PRO A 1 88 ? -21.737 10.853 10.977 1.00 84.94 88 PRO A C 1
ATOM 664 O O . PRO A 1 88 ? -22.052 10.670 12.156 1.00 84.94 88 PRO A O 1
ATOM 667 N N . GLU A 1 89 ? -22.585 10.601 9.982 1.00 90.62 89 GLU A N 1
ATOM 668 C CA . GLU A 1 89 ? -23.982 10.218 10.142 1.00 90.62 89 GLU A CA 1
ATOM 669 C C . GLU A 1 89 ? -24.299 8.949 9.349 1.00 90.62 89 GLU A C 1
ATOM 671 O O . GLU A 1 89 ? -23.711 8.672 8.305 1.00 90.62 89 GLU A O 1
ATOM 676 N N . VAL A 1 90 ? -25.275 8.192 9.843 1.00 90.62 90 VAL A N 1
ATOM 677 C CA . VAL A 1 90 ? -25.822 7.000 9.199 1.00 90.62 90 VAL A CA 1
ATOM 678 C C . VAL A 1 90 ? -27.266 7.277 8.817 1.00 90.62 90 VAL A C 1
ATOM 680 O O . VAL A 1 90 ? -28.047 7.833 9.597 1.00 90.62 90 VAL A O 1
ATOM 683 N N . GLN A 1 91 ? -27.621 6.862 7.606 1.00 91.19 91 GLN A N 1
ATOM 684 C CA . GLN A 1 91 ? -28.970 6.966 7.075 1.00 91.19 91 GLN A CA 1
ATOM 685 C C . GLN A 1 91 ? -29.661 5.604 7.124 1.00 91.19 91 GLN A C 1
ATOM 687 O O . GLN A 1 91 ? -29.091 4.583 6.750 1.00 91.19 91 GLN A O 1
ATOM 692 N N . THR A 1 92 ? -30.904 5.591 7.592 1.00 88.88 92 THR A N 1
ATOM 693 C CA . THR A 1 92 ? -31.753 4.395 7.673 1.00 88.88 92 THR A CA 1
ATOM 694 C C . THR A 1 92 ? -33.157 4.729 7.185 1.00 88.88 92 THR A C 1
ATOM 696 O O . THR A 1 92 ? -33.581 5.882 7.254 1.00 88.88 92 THR A O 1
ATOM 699 N N . LEU A 1 93 ? -33.900 3.737 6.699 1.00 91.81 93 LEU A N 1
ATOM 700 C CA . LEU A 1 93 ? -35.317 3.907 6.381 1.00 91.81 93 LEU A CA 1
ATOM 701 C C . LEU A 1 93 ? -36.164 3.526 7.596 1.00 91.81 93 LEU A C 1
ATOM 703 O O . LEU A 1 93 ? -35.945 2.488 8.220 1.00 91.81 93 LEU A O 1
ATOM 707 N N . THR A 1 94 ? -37.147 4.356 7.939 1.00 90.19 94 THR A N 1
ATOM 708 C CA . THR A 1 94 ? -38.169 3.988 8.922 1.00 90.19 94 THR A CA 1
ATOM 709 C C . THR A 1 94 ? -39.078 2.896 8.356 1.00 90.19 94 THR A C 1
ATOM 711 O O . THR A 1 94 ? -39.159 2.698 7.144 1.00 90.19 94 THR A O 1
ATOM 714 N N . SER A 1 95 ? -39.858 2.240 9.218 1.00 87.94 95 SER A N 1
ATOM 715 C CA . SER A 1 95 ? -40.896 1.280 8.802 1.00 87.94 95 SER A CA 1
ATOM 716 C C . SER A 1 95 ? -41.941 1.868 7.840 1.00 87.94 95 SER A C 1
ATOM 718 O O . SER A 1 95 ? -42.628 1.127 7.147 1.00 87.94 95 SER A O 1
ATOM 720 N N . THR A 1 96 ? -42.053 3.197 7.780 1.00 92.06 96 THR A N 1
ATOM 721 C CA . THR A 1 96 ? -42.924 3.943 6.860 1.00 92.06 96 THR A CA 1
ATOM 722 C C . THR A 1 96 ? -42.211 4.420 5.589 1.00 92.06 96 THR A C 1
ATOM 724 O O . THR A 1 96 ? -42.802 5.166 4.813 1.00 92.06 96 THR A O 1
ATOM 727 N N . GLY A 1 97 ? -40.949 4.028 5.371 1.00 89.62 97 GLY A N 1
ATOM 728 C CA . GLY A 1 97 ? -40.152 4.384 4.192 1.00 89.62 97 GLY A CA 1
ATOM 729 C C . GLY A 1 97 ? -39.565 5.799 4.211 1.00 89.62 97 GLY A C 1
ATOM 730 O O . GLY A 1 97 ? -39.041 6.254 3.198 1.00 89.62 97 GLY A O 1
ATOM 731 N N . LYS A 1 98 ? -39.638 6.517 5.340 1.00 91.94 98 LYS A N 1
ATOM 732 C CA . LYS A 1 98 ? -39.038 7.852 5.477 1.00 91.94 98 LYS A CA 1
ATOM 733 C C . LYS A 1 98 ? -37.556 7.730 5.824 1.00 91.94 98 LYS A C 1
ATOM 735 O O . LYS A 1 98 ? -37.176 6.877 6.621 1.00 91.94 98 LYS A O 1
ATOM 740 N N . LEU A 1 99 ? -36.730 8.611 5.268 1.00 92.75 99 LEU A N 1
ATOM 741 C CA . LEU A 1 99 ? -35.308 8.681 5.598 1.00 92.75 99 LEU A CA 1
ATOM 742 C C . LEU A 1 99 ? -35.118 9.210 7.028 1.00 92.75 99 LEU A C 1
ATOM 744 O O . LEU A 1 99 ? -35.668 10.250 7.390 1.00 92.75 99 LEU A O 1
ATOM 748 N N . SER A 1 100 ? -34.341 8.496 7.836 1.00 91.62 100 SER A N 1
ATOM 749 C CA . SER A 1 100 ? -33.904 8.907 9.168 1.00 91.62 100 SER A CA 1
ATOM 750 C C . SER A 1 100 ? -32.386 8.985 9.196 1.00 91.62 100 SER A C 1
ATOM 752 O O . SER A 1 100 ? -31.703 7.997 8.927 1.00 91.62 100 SER A O 1
ATOM 754 N N . THR A 1 101 ? -31.879 10.153 9.571 1.00 93.56 101 THR A N 1
ATOM 755 C CA . THR A 1 101 ? -30.450 10.413 9.736 1.00 93.56 101 THR A CA 1
ATOM 756 C C . THR A 1 101 ? -30.119 10.491 11.221 1.00 93.56 101 THR A C 1
ATOM 758 O O . THR A 1 101 ? -30.840 11.135 11.987 1.00 93.56 101 THR A O 1
ATOM 761 N N . LYS A 1 102 ? -29.060 9.800 11.646 1.00 92.44 102 LYS A N 1
ATOM 762 C CA . LYS A 1 102 ? -28.576 9.789 13.033 1.00 92.44 102 LYS A CA 1
ATOM 763 C C . LYS A 1 102 ? -27.053 9.838 13.047 1.00 92.44 102 LYS A C 1
ATOM 765 O O . LYS A 1 102 ? -26.424 9.365 12.108 1.00 92.44 102 LYS A O 1
ATOM 770 N N . ALA A 1 103 ? -26.466 10.344 14.128 1.00 90.06 103 ALA A N 1
ATOM 771 C CA . ALA A 1 103 ? -25.022 10.255 14.335 1.00 90.06 103 ALA A CA 1
ATOM 772 C C . ALA A 1 103 ? -24.555 8.789 14.289 1.00 90.06 103 ALA A C 1
ATOM 774 O O . ALA A 1 103 ? -25.230 7.907 14.832 1.00 90.06 103 ALA A O 1
ATOM 775 N N . MET A 1 104 ? -23.414 8.537 13.646 1.00 89.50 104 MET A N 1
ATOM 776 C CA . MET A 1 104 ? -22.865 7.191 13.518 1.00 89.50 104 MET A CA 1
ATOM 777 C C . MET A 1 104 ? -22.518 6.616 14.900 1.00 89.50 104 MET A C 1
ATOM 779 O O . MET A 1 104 ? -21.778 7.245 15.665 1.00 89.50 104 MET A O 1
ATOM 783 N N . PRO A 1 105 ? -23.016 5.415 15.249 1.00 87.81 105 PRO A N 1
ATOM 784 C CA . PRO A 1 105 ? -22.568 4.718 16.441 1.00 87.81 105 PRO A CA 1
ATOM 785 C C . PRO A 1 105 ? -21.059 4.482 16.392 1.00 87.81 105 PRO A C 1
ATOM 787 O O . PRO A 1 105 ? -20.510 4.045 15.385 1.00 87.81 105 PRO A O 1
ATOM 790 N N . ARG A 1 106 ? -20.381 4.698 17.519 1.00 82.38 106 ARG A N 1
ATOM 791 C CA . ARG A 1 106 ? -18.919 4.580 17.589 1.00 82.38 106 ARG A CA 1
ATOM 792 C C . ARG A 1 106 ? -18.391 3.196 17.200 1.00 82.38 106 ARG A C 1
ATOM 794 O O . ARG A 1 106 ? -17.317 3.108 16.623 1.00 82.38 106 ARG A O 1
ATOM 801 N N . ILE A 1 107 ? -19.120 2.136 17.547 1.00 84.31 107 ILE A N 1
ATOM 802 C CA . ILE A 1 107 ? -18.746 0.757 17.194 1.00 84.31 107 ILE A CA 1
ATOM 803 C C . ILE A 1 107 ? -18.720 0.605 15.671 1.00 84.31 107 ILE A C 1
ATOM 805 O O . ILE A 1 107 ? -17.704 0.196 15.126 1.00 84.31 107 ILE A O 1
ATOM 809 N N . GLN A 1 108 ? -19.775 1.067 14.999 1.00 86.75 108 GLN A N 1
ATOM 810 C CA . GLN A 1 108 ? -19.877 1.023 13.544 1.00 86.75 108 GLN A CA 1
ATOM 811 C C . GLN A 1 108 ? -18.782 1.851 12.856 1.00 86.75 108 GLN A C 1
ATOM 813 O O . GLN A 1 108 ? -18.223 1.419 11.855 1.00 86.75 108 GLN A O 1
ATOM 818 N N . PHE A 1 109 ? -18.433 3.022 13.401 1.00 86.06 109 PHE A N 1
ATOM 819 C CA . PHE A 1 109 ? -17.302 3.808 12.895 1.00 86.06 109 PHE A CA 1
ATOM 820 C C . PHE A 1 109 ? -15.984 3.025 12.966 1.00 86.06 109 PHE A C 1
ATOM 822 O O . PHE A 1 109 ? -15.204 3.040 12.020 1.00 86.06 109 PHE A O 1
ATOM 829 N N . VAL A 1 110 ? -15.729 2.356 14.095 1.00 84.69 110 VAL A N 1
ATOM 830 C CA . VAL A 1 110 ? -14.498 1.583 14.312 1.00 84.69 110 VAL A CA 1
ATOM 831 C C . VAL A 1 110 ? -14.413 0.397 13.355 1.00 84.69 110 VAL A C 1
ATOM 833 O O . VAL A 1 110 ? -13.345 0.186 12.794 1.00 84.69 110 VAL A O 1
ATOM 836 N N . GLU A 1 111 ? -15.516 -0.322 13.140 1.00 86.50 111 GLU A N 1
ATOM 837 C CA . GLU A 1 111 ? -15.600 -1.434 12.180 1.00 86.50 111 GLU A CA 1
ATOM 838 C C . GLU A 1 111 ? -15.295 -0.950 10.756 1.00 86.50 111 GLU A C 1
ATOM 840 O O . GLU A 1 111 ? -14.356 -1.429 10.128 1.00 86.50 111 GLU A O 1
ATOM 845 N N . LEU A 1 112 ? -15.981 0.103 10.294 1.00 88.44 112 LEU A N 1
ATOM 846 C CA . LEU A 1 112 ? -15.740 0.674 8.964 1.00 88.44 112 LEU A CA 1
ATOM 847 C C . LEU A 1 112 ? -14.307 1.190 8.794 1.00 88.44 112 LEU A C 1
ATOM 849 O O . LEU A 1 112 ? -13.714 1.042 7.726 1.00 88.44 112 LEU A O 1
ATOM 853 N N . TYR A 1 113 ? -13.741 1.813 9.829 1.00 87.44 113 TYR A N 1
ATOM 854 C CA . TYR A 1 113 ? -12.363 2.291 9.780 1.00 87.44 113 TYR A CA 1
ATOM 855 C C . TYR A 1 113 ? -11.359 1.140 9.738 1.00 87.44 113 TYR A C 1
ATOM 857 O O . TYR A 1 113 ? -10.371 1.220 9.009 1.00 87.44 113 TYR A O 1
ATOM 865 N N . GLN A 1 114 ? -11.600 0.078 10.505 1.00 88.56 114 GLN A N 1
ATOM 866 C CA . GLN A 1 114 ? -10.781 -1.126 10.484 1.00 88.56 114 GLN A CA 1
ATOM 867 C C . GLN A 1 114 ? -10.783 -1.751 9.087 1.00 88.56 114 GLN A C 1
ATOM 869 O O . GLN A 1 114 ? -9.708 -1.908 8.508 1.00 88.56 114 GLN A O 1
ATOM 874 N N . ASP A 1 115 ? -11.956 -2.012 8.509 1.00 88.81 115 ASP A N 1
ATOM 875 C CA . ASP A 1 115 ? -12.083 -2.602 7.169 1.00 88.81 115 ASP A CA 1
ATOM 876 C C . ASP A 1 115 ? -11.381 -1.749 6.117 1.00 88.81 115 ASP A C 1
ATOM 878 O O . ASP A 1 115 ? -10.657 -2.249 5.250 1.00 88.81 115 ASP A O 1
ATOM 882 N N . TYR A 1 116 ? -11.537 -0.433 6.233 1.00 89.81 116 TYR A N 1
ATOM 883 C CA . TYR A 1 116 ? -10.887 0.531 5.370 1.00 89.81 116 TYR A CA 1
ATOM 884 C C . TYR A 1 116 ? -9.354 0.480 5.463 1.00 89.81 116 TYR A C 1
ATOM 886 O O . TYR A 1 116 ? -8.676 0.353 4.442 1.00 89.81 116 TYR A O 1
ATOM 894 N N . VAL A 1 117 ? -8.788 0.544 6.672 1.00 91.56 117 VAL A N 1
ATOM 895 C CA . VAL A 1 117 ? -7.331 0.511 6.874 1.00 91.56 117 VAL A CA 1
ATOM 896 C C . VAL A 1 117 ? -6.748 -0.836 6.444 1.00 91.56 117 VAL A C 1
ATOM 898 O O . VAL A 1 117 ? -5.727 -0.860 5.754 1.00 91.56 117 VAL A O 1
ATOM 901 N N . CYS A 1 118 ? -7.400 -1.949 6.785 1.00 93.56 118 CYS A N 1
ATOM 902 C CA . CYS A 1 118 ? -6.987 -3.283 6.349 1.00 93.56 118 CYS A CA 1
ATOM 903 C C . CYS A 1 118 ? -7.006 -3.403 4.815 1.00 93.56 118 CYS A C 1
ATOM 905 O O . CYS A 1 118 ? -6.053 -3.910 4.220 1.00 93.56 118 CYS A O 1
ATOM 907 N N . SER A 1 119 ? -8.029 -2.845 4.158 1.00 93.62 119 SER A N 1
ATOM 908 C CA . SER A 1 119 ? -8.112 -2.789 2.692 1.00 93.62 119 SER A CA 1
ATOM 909 C C . SER A 1 119 ? -6.962 -1.994 2.074 1.00 93.62 119 SER A C 1
ATOM 911 O O . SER A 1 119 ? -6.365 -2.440 1.094 1.00 93.62 119 SER A O 1
ATOM 913 N N . LEU A 1 120 ? -6.617 -0.831 2.642 1.00 93.06 120 LEU A N 1
ATOM 914 C CA . LEU A 1 120 ? -5.493 -0.020 2.163 1.00 93.06 120 LEU A CA 1
ATOM 915 C C . LEU A 1 120 ? -4.164 -0.762 2.281 1.00 93.06 120 LEU A C 1
ATOM 917 O O . LEU A 1 120 ? -3.364 -0.742 1.349 1.00 93.06 120 LEU A O 1
ATOM 921 N N . VAL A 1 121 ? -3.942 -1.441 3.405 1.00 96.06 121 VAL A N 1
ATOM 922 C CA . VAL A 1 121 ? -2.732 -2.231 3.646 1.00 96.06 121 VAL A CA 1
ATOM 923 C C . VAL A 1 121 ? -2.572 -3.325 2.593 1.00 96.06 121 VAL A C 1
ATOM 925 O O . VAL A 1 121 ? -1.507 -3.439 1.981 1.00 96.06 121 VAL A O 1
ATOM 928 N N . LEU A 1 122 ? -3.633 -4.099 2.343 1.00 96.19 122 LEU A N 1
ATOM 929 C CA . LEU A 1 122 ? -3.623 -5.158 1.333 1.00 96.19 122 LEU A CA 1
ATOM 930 C C . LEU A 1 122 ? -3.435 -4.594 -0.075 1.00 96.19 122 LEU A C 1
ATOM 932 O O . LEU A 1 122 ? -2.646 -5.137 -0.849 1.00 96.19 122 LEU A O 1
ATOM 936 N N . ARG A 1 123 ? -4.116 -3.488 -0.398 1.00 94.94 123 ARG A N 1
ATOM 937 C CA . ARG A 1 123 ? -3.988 -2.806 -1.688 1.00 94.94 123 ARG A CA 1
ATOM 938 C C . ARG A 1 123 ? -2.548 -2.375 -1.949 1.00 94.94 123 ARG A C 1
ATOM 940 O O . ARG A 1 123 ? -1.990 -2.757 -2.972 1.00 94.94 123 ARG A O 1
ATOM 947 N N . VAL A 1 124 ? -1.943 -1.632 -1.022 1.00 96.25 124 VAL A N 1
ATOM 948 C CA . VAL A 1 124 ? -0.575 -1.113 -1.172 1.00 96.25 124 VAL A CA 1
ATOM 949 C C . VAL A 1 124 ? 0.428 -2.255 -1.294 1.00 96.25 124 VAL A C 1
ATOM 951 O O . VAL A 1 124 ? 1.255 -2.255 -2.202 1.00 96.25 124 VAL A O 1
ATOM 954 N N . ALA A 1 125 ? 0.335 -3.278 -0.440 1.00 97.44 125 ALA A N 1
ATOM 955 C CA . ALA A 1 125 ? 1.226 -4.431 -0.542 1.00 97.44 125 ALA A CA 1
ATOM 956 C C . ALA A 1 125 ? 1.076 -5.170 -1.882 1.00 97.44 125 ALA A C 1
ATOM 958 O O . ALA A 1 125 ? 2.074 -5.605 -2.458 1.00 97.44 125 ALA A O 1
ATOM 959 N N . ARG A 1 126 ? -0.152 -5.297 -2.400 1.00 96.00 126 ARG A N 1
ATOM 960 C CA . ARG A 1 126 ? -0.419 -5.935 -3.694 1.00 96.00 126 ARG A CA 1
ATOM 961 C C . ARG A 1 126 ? 0.134 -5.119 -4.861 1.00 96.00 126 ARG A C 1
ATOM 963 O O . ARG A 1 126 ? 0.741 -5.707 -5.749 1.00 96.00 126 ARG A O 1
ATOM 970 N N . GLU A 1 127 ? -0.042 -3.799 -4.854 1.00 96.25 127 GLU A N 1
ATOM 971 C CA . GLU A 1 127 ? 0.516 -2.897 -5.873 1.00 96.25 127 GLU A CA 1
ATOM 972 C C . GLU A 1 127 ? 2.051 -2.966 -5.888 1.00 96.25 127 GLU A C 1
ATOM 974 O O . GLU A 1 127 ? 2.648 -3.158 -6.946 1.00 96.25 127 GLU A O 1
ATOM 979 N N . VAL A 1 128 ? 2.698 -2.933 -4.717 1.00 98.00 128 VAL A N 1
ATOM 980 C CA . VAL A 1 128 ? 4.161 -3.064 -4.614 1.00 98.00 128 VAL A CA 1
ATOM 981 C C . VAL A 1 128 ? 4.645 -4.418 -5.147 1.00 98.00 128 VAL A C 1
ATOM 983 O O . VAL A 1 128 ? 5.578 -4.453 -5.946 1.00 98.00 128 VAL A O 1
ATOM 986 N N . HIS A 1 129 ? 4.012 -5.534 -4.766 1.00 97.56 129 HIS A N 1
ATOM 987 C CA . HIS A 1 129 ? 4.377 -6.865 -5.283 1.00 97.56 129 HIS A CA 1
ATOM 988 C C . HIS A 1 129 ? 4.098 -7.024 -6.786 1.00 97.56 129 HIS A C 1
ATOM 990 O O . HIS A 1 129 ? 4.783 -7.800 -7.457 1.00 97.56 129 HIS A O 1
ATOM 996 N N . ALA A 1 130 ? 3.107 -6.314 -7.330 1.00 95.81 130 ALA A N 1
ATOM 997 C CA . ALA A 1 130 ? 2.811 -6.326 -8.760 1.00 95.81 130 ALA A CA 1
ATOM 998 C C . ALA A 1 130 ? 3.871 -5.572 -9.574 1.00 95.81 130 ALA A C 1
ATOM 1000 O O . ALA A 1 130 ? 4.245 -6.027 -10.652 1.00 95.81 130 ALA A O 1
ATOM 1001 N N . LEU A 1 131 ? 4.369 -4.450 -9.049 1.00 96.56 131 LEU A N 1
ATOM 1002 C CA . LEU A 1 131 ? 5.344 -3.602 -9.736 1.00 96.56 131 LEU A CA 1
ATOM 1003 C C . LEU A 1 131 ? 6.791 -4.061 -9.538 1.00 96.56 131 LEU A C 1
ATOM 1005 O O . LEU A 1 131 ? 7.613 -3.880 -10.433 1.00 96.56 131 LEU A O 1
ATOM 1009 N N . LEU A 1 132 ? 7.116 -4.629 -8.374 1.00 97.94 132 LEU A N 1
ATOM 1010 C CA . LEU A 1 132 ? 8.491 -4.909 -7.968 1.00 97.94 132 LEU A CA 1
ATOM 1011 C C . LEU A 1 132 ? 8.711 -6.392 -7.631 1.00 97.94 132 LEU A C 1
ATOM 1013 O O . LEU A 1 132 ? 7.863 -7.019 -6.988 1.00 97.94 132 LEU A O 1
ATOM 1017 N N . PRO A 1 133 ? 9.889 -6.962 -7.955 1.00 96.94 133 PRO A N 1
ATOM 1018 C CA . PRO A 1 133 ? 10.259 -8.331 -7.599 1.00 96.94 133 PRO A CA 1
ATOM 1019 C C . PRO A 1 133 ? 10.758 -8.445 -6.143 1.00 96.94 133 PRO A C 1
ATOM 1021 O O . PRO A 1 133 ? 11.678 -9.205 -5.834 1.00 96.94 133 PRO A O 1
ATOM 1024 N N . VAL A 1 134 ? 10.154 -7.692 -5.219 1.00 97.75 134 VAL A N 1
ATOM 1025 C CA . VAL A 1 134 ? 10.484 -7.758 -3.790 1.00 97.75 134 VAL A CA 1
ATOM 1026 C C . VAL A 1 134 ? 9.969 -9.061 -3.171 1.00 97.75 134 VAL A C 1
ATOM 1028 O O . VAL A 1 134 ? 8.935 -9.603 -3.567 1.00 97.75 134 VAL A O 1
ATOM 1031 N N . LYS A 1 135 ? 10.697 -9.585 -2.178 1.00 97.75 135 LYS A N 1
ATOM 1032 C CA . LYS A 1 135 ? 10.316 -10.812 -1.459 1.00 97.75 135 LYS A CA 1
ATOM 1033 C C . LYS A 1 135 ? 9.304 -10.516 -0.347 1.00 97.75 135 LYS A C 1
ATOM 1035 O O . LYS A 1 135 ? 8.493 -11.387 -0.022 1.00 97.75 135 LYS A O 1
ATOM 1040 N N . ALA A 1 136 ? 9.345 -9.318 0.233 1.00 98.19 136 ALA A N 1
ATOM 1041 C CA . ALA A 1 136 ? 8.432 -8.881 1.282 1.00 98.19 136 ALA A CA 1
ATOM 1042 C C . ALA A 1 136 ? 8.148 -7.379 1.209 1.00 98.19 136 ALA A C 1
ATOM 1044 O O . ALA A 1 136 ? 8.972 -6.597 0.734 1.00 98.19 136 ALA A O 1
ATOM 1045 N N . VAL A 1 137 ? 6.986 -7.004 1.738 1.00 98.44 137 VAL A N 1
ATOM 1046 C CA . VAL A 1 137 ? 6.612 -5.615 1.999 1.00 98.44 137 VAL A CA 1
ATOM 1047 C C . VAL A 1 137 ? 6.276 -5.485 3.480 1.00 98.44 137 VAL A C 1
ATOM 1049 O O . VAL A 1 137 ? 5.479 -6.267 4.005 1.00 98.44 137 VAL A O 1
ATOM 1052 N N . LEU A 1 138 ? 6.894 -4.516 4.150 1.00 98.62 138 LEU A N 1
ATOM 1053 C CA . LEU A 1 138 ? 6.518 -4.083 5.494 1.00 98.62 138 LEU A CA 1
ATOM 1054 C C . LEU A 1 138 ? 5.529 -2.929 5.344 1.00 98.62 138 LEU A C 1
ATOM 1056 O O . LEU A 1 138 ? 5.888 -1.901 4.786 1.00 98.62 138 LEU A O 1
ATOM 1060 N N . VAL A 1 139 ? 4.297 -3.075 5.820 1.00 98.31 139 VAL A N 1
ATOM 1061 C CA . VAL A 1 139 ? 3.290 -2.010 5.741 1.00 98.31 139 VAL A CA 1
ATOM 1062 C C . VAL A 1 139 ? 2.909 -1.563 7.141 1.00 98.31 139 VAL A C 1
ATOM 1064 O O . VAL A 1 139 ? 2.484 -2.381 7.955 1.00 98.31 139 VAL A O 1
ATOM 1067 N N . THR A 1 140 ? 3.006 -0.263 7.409 1.00 97.69 140 THR A N 1
ATOM 1068 C CA . THR A 1 140 ? 2.544 0.343 8.662 1.00 97.69 140 THR A CA 1
ATOM 1069 C C . THR A 1 140 ? 1.519 1.430 8.368 1.00 97.69 140 THR A C 1
ATOM 1071 O O . THR A 1 140 ? 1.796 2.365 7.620 1.00 97.69 140 THR A O 1
ATOM 1074 N N . ALA A 1 141 ? 0.336 1.314 8.970 1.00 94.69 141 ALA A N 1
ATOM 1075 C CA . ALA A 1 141 ? -0.729 2.301 8.884 1.00 94.69 141 ALA A CA 1
ATOM 1076 C C . ALA A 1 141 ? -0.801 3.158 10.155 1.00 94.69 141 ALA A C 1
ATOM 1078 O O . ALA A 1 141 ? -0.843 2.647 11.280 1.00 94.69 141 ALA A O 1
ATOM 1079 N N . TYR A 1 142 ? -0.862 4.469 9.955 1.00 92.06 142 TYR A N 1
ATOM 1080 C CA . TYR A 1 142 ? -0.934 5.513 10.962 1.00 92.06 142 TYR A CA 1
ATOM 1081 C C . TYR A 1 142 ? -2.307 6.179 10.915 1.00 92.06 142 TYR A C 1
ATOM 1083 O O . TYR A 1 142 ? -2.774 6.593 9.854 1.00 92.06 142 TYR A O 1
ATOM 1091 N N . SER A 1 143 ? -2.938 6.323 12.076 1.00 87.81 143 SER A N 1
ATOM 1092 C CA . SER A 1 143 ? -4.164 7.104 12.215 1.00 87.81 143 SER A CA 1
ATOM 1093 C C . SER A 1 143 ? -3.838 8.581 12.432 1.00 87.81 143 SER A C 1
ATOM 1095 O O . SER A 1 143 ? -3.037 8.929 13.308 1.00 87.81 143 SER A O 1
ATOM 1097 N N . ALA A 1 144 ? -4.488 9.445 11.651 1.00 82.31 144 ALA A N 1
ATOM 1098 C CA . ALA A 1 144 ? -4.429 10.900 11.800 1.00 82.31 144 ALA A CA 1
ATOM 1099 C C . ALA A 1 144 ? -5.576 11.475 12.662 1.00 82.31 144 ALA A C 1
ATOM 1101 O O . ALA A 1 144 ? -5.567 12.661 12.975 1.00 82.31 144 ALA A O 1
ATOM 1102 N N . ASP A 1 145 ? -6.541 10.650 13.091 1.00 73.25 145 ASP A N 1
ATOM 1103 C CA . ASP A 1 145 ? -7.744 11.087 13.828 1.00 73.25 145 ASP A CA 1
ATOM 1104 C C . ASP A 1 145 ? -7.567 11.132 15.359 1.00 73.25 145 ASP A C 1
ATOM 1106 O O . ASP A 1 145 ? -8.538 11.293 16.101 1.00 73.25 145 ASP A O 1
ATOM 1110 N N . GLY A 1 146 ? -6.343 10.932 15.860 1.00 64.81 146 GLY A N 1
ATOM 1111 C CA . GLY A 1 146 ? -6.054 10.729 17.282 1.00 64.81 146 GLY A CA 1
ATOM 1112 C C . GLY A 1 146 ? -4.922 11.590 17.845 1.00 64.81 146 GLY A C 1
ATOM 1113 O O . GLY A 1 146 ? -4.183 12.248 17.120 1.00 64.81 146 GLY A O 1
ATOM 1114 N N . LEU A 1 147 ? -4.788 11.561 19.175 1.00 56.88 147 LEU A N 1
ATOM 1115 C CA . LEU A 1 147 ? -3.657 12.126 19.919 1.00 56.88 147 LEU A CA 1
ATOM 1116 C C . LEU A 1 147 ? -2.793 10.978 20.480 1.00 56.88 147 LEU A C 1
ATOM 1118 O O . LEU A 1 147 ? -3.345 10.141 21.202 1.00 56.88 147 LEU A O 1
ATOM 1122 N N . PRO A 1 148 ? -1.468 10.951 20.226 1.00 61.94 148 PRO A N 1
ATOM 1123 C CA . PRO A 1 148 ? -0.708 11.898 19.403 1.00 61.94 148 PRO A CA 1
ATOM 1124 C C . PRO A 1 148 ? -1.064 11.792 17.911 1.00 61.94 148 PRO A C 1
ATOM 1126 O O . PRO A 1 148 ? -1.426 10.715 17.430 1.00 61.94 148 PRO A O 1
ATOM 1129 N N . ALA A 1 149 ? -0.952 12.921 17.201 1.00 63.62 149 ALA A N 1
ATOM 1130 C CA . ALA A 1 149 ? -1.134 12.969 15.754 1.00 63.62 149 ALA A CA 1
ATOM 1131 C C . ALA A 1 149 ? -0.121 12.015 15.103 1.00 63.62 149 ALA A C 1
ATOM 1133 O O . ALA A 1 149 ? 1.066 12.112 15.409 1.00 63.62 149 ALA A O 1
ATOM 1134 N N . LEU A 1 150 ? -0.598 11.106 14.244 1.00 79.25 150 LEU A N 1
ATOM 1135 C CA . LEU A 1 150 ? 0.170 10.013 13.622 1.00 79.25 150 LEU A CA 1
ATOM 1136 C C . LEU A 1 150 ? 0.560 8.898 14.598 1.00 79.25 150 LEU A C 1
ATOM 1138 O O . LEU A 1 150 ? 1.726 8.680 14.924 1.00 79.25 150 LEU A O 1
ATOM 1142 N N . SER A 1 151 ? -0.442 8.138 15.026 1.00 85.94 151 SER A N 1
ATOM 1143 C CA . SER A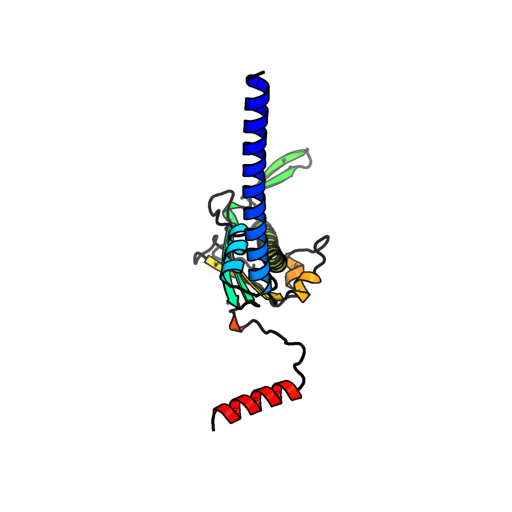 1 151 ? -0.240 6.936 15.838 1.00 85.94 151 SER A CA 1
ATOM 1144 C C . SER A 1 151 ? -0.314 5.679 14.964 1.00 85.94 151 SER A C 1
ATOM 1146 O O . SER A 1 151 ? -1.317 5.519 14.267 1.00 85.94 151 SER A O 1
ATOM 1148 N N . PRO A 1 152 ? 0.680 4.768 14.984 1.00 92.50 152 PRO A N 1
ATOM 1149 C CA . PRO A 1 152 ? 0.584 3.506 14.255 1.00 92.50 152 PRO A CA 1
ATOM 1150 C C . PRO A 1 152 ? -0.514 2.638 14.874 1.00 92.50 152 PRO A C 1
ATOM 1152 O O . PRO A 1 152 ? -0.502 2.387 16.079 1.00 92.50 152 PRO A O 1
ATOM 1155 N N . VAL A 1 153 ? -1.459 2.180 14.057 1.00 92.25 153 VAL A N 1
ATOM 1156 C CA . VAL A 1 153 ? -2.610 1.360 14.490 1.00 92.25 153 VAL A CA 1
ATOM 1157 C C . VAL A 1 153 ? -2.554 -0.064 13.948 1.00 92.25 153 VAL A C 1
ATOM 1159 O O . VAL A 1 153 ? -3.157 -0.971 14.523 1.00 92.25 153 VAL A O 1
ATOM 1162 N N . LEU A 1 154 ? -1.796 -0.264 12.869 1.00 94.6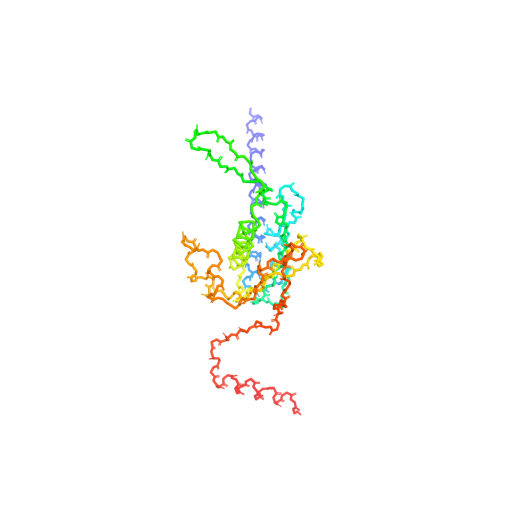9 154 LEU A N 1
ATOM 1163 C CA . LEU A 1 154 ? -1.584 -1.544 12.212 1.00 94.69 154 LEU A CA 1
ATOM 1164 C C . LEU A 1 154 ? -0.174 -1.573 11.628 1.00 94.69 154 LEU A C 1
ATOM 1166 O O . LEU A 1 154 ? 0.261 -0.613 10.998 1.00 94.69 154 LEU A O 1
ATOM 1170 N N . SER A 1 155 ? 0.542 -2.672 11.833 1.00 97.88 155 SER A N 1
ATOM 1171 C CA . SER A 1 155 ? 1.815 -2.943 11.171 1.00 97.88 155 SER A CA 1
ATOM 1172 C C . SER A 1 155 ? 1.872 -4.415 10.796 1.00 97.88 155 SER A C 1
ATOM 1174 O O . SER A 1 155 ? 1.547 -5.271 11.619 1.00 97.88 155 SER A O 1
ATOM 1176 N N . THR A 1 156 ? 2.235 -4.719 9.555 1.00 98.19 156 THR A N 1
ATOM 1177 C CA . THR A 1 156 ? 2.220 -6.085 9.035 1.00 98.19 156 THR A CA 1
ATOM 1178 C C . THR A 1 156 ? 3.362 -6.346 8.071 1.00 98.19 156 THR A C 1
ATOM 1180 O O . THR A 1 156 ? 3.746 -5.475 7.292 1.00 98.19 156 THR A O 1
ATOM 1183 N N . ILE A 1 157 ? 3.879 -7.571 8.095 1.00 98.25 157 ILE A N 1
ATOM 1184 C CA . ILE A 1 157 ? 4.885 -8.058 7.150 1.00 98.25 157 ILE A CA 1
ATOM 1185 C C . ILE A 1 157 ? 4.196 -9.030 6.198 1.00 98.25 157 ILE A C 1
ATOM 1187 O O . ILE A 1 157 ? 3.583 -10.007 6.631 1.00 98.25 157 ILE A O 1
ATOM 1191 N N . ILE A 1 158 ? 4.273 -8.748 4.896 1.00 97.69 158 ILE A N 1
ATOM 1192 C CA . ILE A 1 158 ? 3.601 -9.535 3.860 1.00 97.69 158 ILE A CA 1
ATOM 1193 C C . ILE A 1 158 ? 4.626 -10.036 2.849 1.00 97.69 158 ILE A C 1
ATOM 1195 O O . ILE A 1 158 ? 5.095 -9.296 1.975 1.00 97.69 158 ILE A O 1
ATOM 1199 N N . HIS A 1 159 ? 4.953 -11.324 2.936 1.00 97.56 159 HIS A N 1
ATOM 1200 C CA . HIS A 1 159 ? 5.788 -11.983 1.940 1.00 97.56 159 HIS A CA 1
ATOM 1201 C C . HIS A 1 159 ? 5.020 -12.202 0.638 1.00 97.56 159 HIS A C 1
ATOM 1203 O O . HIS A 1 159 ? 3.822 -12.494 0.645 1.00 97.56 159 HIS A O 1
ATOM 1209 N N . ARG A 1 160 ? 5.733 -12.161 -0.492 1.00 96.56 160 ARG A N 1
ATOM 1210 C CA . ARG A 1 160 ? 5.147 -12.355 -1.827 1.00 96.56 160 ARG A CA 1
ATOM 1211 C C . ARG A 1 160 ? 4.321 -13.642 -1.925 1.00 96.56 160 ARG A C 1
ATOM 1213 O O . ARG A 1 160 ? 3.184 -13.621 -2.377 1.00 96.56 160 ARG A O 1
ATOM 1220 N N . LYS A 1 161 ? 4.848 -14.748 -1.386 1.00 94.75 161 LYS A N 1
ATOM 1221 C CA . LYS A 1 161 ? 4.156 -16.050 -1.354 1.00 94.75 161 LYS A CA 1
ATOM 1222 C C . LYS A 1 161 ? 2.854 -16.035 -0.548 1.00 94.75 161 LYS A C 1
ATOM 1224 O O . LYS A 1 161 ? 1.973 -16.838 -0.830 1.00 94.75 161 LYS A O 1
ATOM 1229 N N . GLN A 1 162 ? 2.754 -15.202 0.490 1.00 95.00 162 GLN A N 1
ATOM 1230 C CA . GLN A 1 162 ? 1.513 -15.048 1.254 1.00 95.00 162 GLN A CA 1
ATOM 1231 C C . GLN A 1 162 ? 0.509 -14.229 0.442 1.00 95.00 162 GLN A C 1
ATOM 1233 O O . GLN A 1 162 ? -0.627 -14.657 0.287 1.00 95.00 162 GLN A O 1
ATOM 1238 N N . MET A 1 163 ? 0.965 -13.117 -0.143 1.00 95.38 163 MET A N 1
ATOM 1239 C CA . MET A 1 163 ? 0.166 -12.246 -1.009 1.00 95.38 163 MET A CA 1
ATOM 1240 C C . MET A 1 163 ? -0.462 -13.011 -2.187 1.00 95.38 163 MET A C 1
ATOM 1242 O O . MET A 1 163 ? -1.659 -12.899 -2.426 1.00 95.38 163 MET A O 1
ATOM 1246 N N . GLU A 1 164 ? 0.310 -13.853 -2.877 1.00 93.94 164 GLU A N 1
ATOM 1247 C CA . GLU A 1 164 ? -0.151 -14.656 -4.025 1.00 93.94 164 GLU A CA 1
ATOM 1248 C C . GLU A 1 164 ? -1.198 -15.729 -3.663 1.00 93.94 164 GLU A C 1
ATOM 1250 O O . GLU A 1 164 ? -1.864 -16.256 -4.551 1.00 93.94 164 GLU A O 1
ATOM 1255 N N . ARG A 1 165 ? -1.350 -16.072 -2.376 1.00 93.56 165 ARG A N 1
ATOM 1256 C CA . ARG A 1 165 ? -2.300 -17.092 -1.897 1.00 93.56 165 ARG A CA 1
ATOM 1257 C C . ARG A 1 165 ? -3.627 -16.514 -1.405 1.00 93.56 165 ARG A C 1
ATOM 1259 O O . ARG A 1 165 ? -4.534 -17.291 -1.116 1.00 93.56 165 ARG A O 1
ATOM 1266 N N . LEU A 1 166 ? -3.739 -15.194 -1.262 1.00 93.19 166 LEU A N 1
ATOM 1267 C CA . LEU A 1 166 ? -4.952 -14.563 -0.743 1.00 93.19 166 LEU A CA 1
ATOM 1268 C C . LEU A 1 166 ? -6.099 -14.626 -1.776 1.00 93.19 166 LEU A C 1
ATOM 1270 O O . LEU A 1 166 ? -5.886 -14.279 -2.941 1.00 93.19 166 LEU A O 1
ATOM 1274 N N . PRO A 1 167 ? -7.324 -15.024 -1.378 1.00 92.31 167 PRO A N 1
ATOM 1275 C CA . PRO A 1 167 ? -8.471 -15.113 -2.281 1.00 92.31 167 PRO A CA 1
ATOM 1276 C C . PRO A 1 167 ? -9.143 -13.741 -2.464 1.00 92.31 167 PRO A C 1
ATOM 1278 O O . PRO A 1 167 ? -10.185 -13.470 -1.876 1.00 92.31 167 PRO A O 1
ATOM 1281 N N . PHE A 1 168 ? -8.552 -12.857 -3.275 1.00 90.50 168 PHE A N 1
ATOM 1282 C CA . PHE A 1 168 ? -9.011 -11.463 -3.447 1.00 90.50 168 PHE A CA 1
ATOM 1283 C C . PHE A 1 168 ? -10.474 -11.289 -3.874 1.00 90.50 168 PHE A C 1
ATOM 1285 O O . PHE A 1 168 ? -11.058 -10.254 -3.570 1.00 90.50 168 PHE A O 1
ATOM 1292 N N . ASP A 1 169 ? -11.069 -12.286 -4.528 1.00 91.31 169 ASP A N 1
ATOM 1293 C CA . ASP A 1 169 ? -12.466 -12.224 -4.971 1.00 91.31 169 ASP A CA 1
ATOM 1294 C C . ASP A 1 169 ? -13.472 -12.387 -3.820 1.00 91.31 169 ASP A C 1
ATOM 1296 O O . ASP A 1 169 ? -14.631 -11.997 -3.953 1.00 91.31 169 ASP A O 1
ATOM 1300 N N . THR A 1 170 ? -13.053 -12.983 -2.699 1.00 92.25 170 THR A N 1
ATOM 1301 C CA . THR A 1 170 ? -13.948 -13.338 -1.585 1.00 92.25 170 THR A CA 1
ATOM 1302 C C . THR A 1 170 ? -13.389 -12.996 -0.207 1.00 92.25 170 THR A C 1
ATOM 1304 O O . THR A 1 170 ? -14.027 -13.335 0.787 1.00 92.25 170 THR A O 1
ATOM 1307 N N . LEU A 1 171 ? -12.187 -12.418 -0.115 1.00 91.94 171 LEU A N 1
ATOM 1308 C CA . LEU A 1 171 ? -11.569 -12.138 1.179 1.00 91.94 171 LEU A CA 1
ATOM 1309 C C . LEU A 1 171 ? -12.293 -11.006 1.902 1.00 91.94 171 LEU A C 1
ATOM 1311 O O . LEU A 1 171 ? -12.666 -10.003 1.293 1.00 91.94 171 LEU A O 1
ATOM 1315 N N . ASP A 1 172 ? -12.419 -11.166 3.215 1.00 92.38 172 ASP A N 1
ATOM 1316 C CA . ASP A 1 172 ? -12.619 -10.044 4.117 1.00 92.38 172 ASP A CA 1
ATOM 1317 C C . ASP A 1 172 ? -11.242 -9.432 4.451 1.00 92.38 172 ASP A C 1
ATOM 1319 O O . ASP A 1 172 ? -10.326 -10.171 4.833 1.00 92.38 172 ASP A O 1
ATOM 1323 N N . PRO A 1 173 ? -11.039 -8.113 4.277 1.00 90.06 173 PRO A N 1
ATOM 1324 C CA . PRO A 1 173 ? -9.745 -7.481 4.510 1.00 90.06 173 PRO A CA 1
ATOM 1325 C C . PRO A 1 173 ? -9.233 -7.632 5.937 1.00 90.06 173 PRO A C 1
ATOM 1327 O O . PRO A 1 173 ? -8.024 -7.738 6.133 1.00 90.06 173 PRO A O 1
ATOM 1330 N N . SER A 1 174 ? -10.124 -7.600 6.927 1.00 88.06 174 SER A N 1
ATOM 1331 C CA . SER A 1 174 ? -9.743 -7.673 8.330 1.00 88.06 174 SER A CA 1
ATOM 1332 C C . SER A 1 174 ? -9.345 -9.100 8.718 1.00 88.06 174 SER A C 1
ATOM 1334 O O . SER A 1 174 ? -8.263 -9.279 9.279 1.00 88.06 174 SER A O 1
ATOM 1336 N N . ASP A 1 175 ? -10.113 -10.104 8.284 1.00 89.25 175 ASP A N 1
ATOM 1337 C CA . ASP A 1 175 ? -9.806 -11.523 8.506 1.00 89.25 175 ASP A CA 1
ATOM 1338 C C . ASP A 1 175 ? -8.535 -11.962 7.758 1.00 89.25 175 ASP A C 1
ATOM 1340 O O . ASP A 1 175 ? -7.752 -12.780 8.244 1.00 89.25 175 ASP A O 1
ATOM 1344 N N . ALA A 1 176 ? -8.288 -11.415 6.562 1.00 89.75 176 ALA A N 1
ATOM 1345 C CA . ALA A 1 176 ? -7.125 -11.774 5.750 1.00 89.75 176 ALA A CA 1
ATOM 1346 C C . ALA A 1 176 ? -5.784 -11.442 6.428 1.00 89.75 176 ALA A C 1
ATOM 1348 O O . ALA A 1 176 ? -4.766 -12.065 6.111 1.00 89.75 176 ALA A O 1
ATOM 1349 N N . LEU A 1 177 ? -5.767 -10.480 7.355 1.00 90.69 177 LEU A N 1
ATOM 1350 C CA . LEU A 1 177 ? -4.565 -10.117 8.100 1.00 90.69 177 LEU A CA 1
ATOM 1351 C C . LEU A 1 177 ? -4.269 -11.064 9.268 1.00 90.69 177 LEU A C 1
ATOM 1353 O O . LEU A 1 177 ? -3.106 -11.182 9.646 1.00 90.69 177 LEU A O 1
ATOM 1357 N N . ASP A 1 178 ? -5.253 -11.796 9.795 1.00 86.81 178 ASP A N 1
ATOM 1358 C CA . ASP A 1 178 ? -5.042 -12.724 10.919 1.00 86.81 178 ASP A CA 1
ATOM 1359 C C . ASP A 1 178 ? -4.072 -13.868 10.568 1.00 86.81 178 ASP A C 1
ATOM 1361 O O . ASP A 1 178 ? -3.383 -14.410 11.434 1.00 86.81 178 ASP A O 1
ATOM 1365 N N . GLY A 1 179 ? -3.980 -14.226 9.282 1.00 84.06 179 GLY A N 1
ATOM 1366 C CA . GLY A 1 179 ? -3.034 -15.221 8.764 1.00 84.06 179 GLY A CA 1
ATOM 1367 C C . GLY A 1 179 ? -1.620 -14.689 8.490 1.00 84.06 179 GLY A C 1
ATOM 1368 O O . GLY A 1 179 ? -0.763 -15.444 8.016 1.00 84.06 179 GLY A O 1
ATOM 1369 N N . LEU A 1 180 ? -1.368 -13.401 8.733 1.00 91.44 180 LEU A N 1
ATOM 1370 C CA . LEU A 1 180 ? -0.106 -12.722 8.447 1.00 91.44 180 LEU A CA 1
ATOM 1371 C C . LEU A 1 180 ? 0.620 -12.339 9.743 1.00 91.44 180 LEU A C 1
ATOM 1373 O O . LEU A 1 180 ? 0.088 -12.412 10.849 1.00 91.44 180 LEU A O 1
ATOM 1377 N N . GLN A 1 181 ? 1.887 -11.937 9.617 1.00 94.25 181 GLN A N 1
ATOM 1378 C CA . GLN A 1 181 ? 2.633 -11.403 10.752 1.00 94.25 181 GLN A CA 1
ATOM 1379 C C . GLN A 1 181 ? 2.181 -9.960 10.994 1.00 94.25 181 GLN A C 1
ATOM 1381 O O . GLN A 1 181 ? 2.768 -9.016 10.465 1.00 94.25 181 GLN A O 1
ATOM 1386 N N . THR A 1 182 ? 1.119 -9.807 11.783 1.00 96.00 182 THR A N 1
ATOM 1387 C CA . THR A 1 182 ? 0.405 -8.541 11.959 1.00 96.00 182 THR A CA 1
ATOM 1388 C C . THR A 1 182 ? 0.333 -8.146 13.436 1.00 96.00 182 THR A C 1
ATOM 1390 O O . THR A 1 182 ? 0.075 -8.958 14.322 1.00 96.00 182 THR A O 1
ATOM 1393 N N . ARG A 1 183 ? 0.559 -6.861 13.713 1.00 95.31 183 ARG A N 1
ATOM 1394 C CA . ARG A 1 183 ? 0.248 -6.191 14.979 1.00 95.31 183 ARG A CA 1
ATOM 1395 C C . ARG A 1 183 ? -0.861 -5.186 14.693 1.00 95.31 183 ARG A C 1
ATOM 1397 O O . ARG A 1 183 ? -0.692 -4.349 13.811 1.00 95.31 183 ARG A O 1
ATOM 1404 N N . THR A 1 184 ? -1.973 -5.241 15.423 1.00 90.25 184 THR A N 1
ATOM 1405 C CA . THR A 1 184 ? -3.082 -4.283 15.270 1.00 90.25 184 THR A CA 1
ATOM 1406 C C . THR A 1 184 ? -3.659 -3.892 16.624 1.00 90.25 184 THR A C 1
ATOM 1408 O O . THR A 1 184 ? -3.588 -4.659 17.590 1.00 90.25 184 THR A O 1
ATOM 1411 N N . ASN A 1 185 ? -4.237 -2.692 16.708 1.00 85.44 185 ASN A N 1
ATOM 1412 C CA . ASN A 1 185 ? -5.074 -2.315 17.840 1.00 85.44 185 ASN A CA 1
ATOM 1413 C C . ASN A 1 185 ? -6.168 -1.313 17.441 1.00 85.44 185 ASN A C 1
ATOM 1415 O O . ASN A 1 185 ? -6.086 -0.112 17.701 1.00 85.44 185 ASN A O 1
ATOM 1419 N N . PHE A 1 186 ? -7.254 -1.834 16.869 1.00 79.56 186 PHE A N 1
ATOM 1420 C CA . PHE A 1 186 ? -8.436 -1.037 16.530 1.00 79.56 186 PHE A CA 1
ATOM 1421 C C . PHE A 1 186 ? -9.340 -0.722 17.737 1.00 79.56 186 PHE A C 1
ATOM 1423 O O . PHE A 1 186 ? -10.398 -0.109 17.591 1.00 79.56 186 PHE A O 1
ATOM 1430 N N . LYS A 1 187 ? -8.935 -1.073 18.970 1.00 73.50 187 LYS A N 1
ATOM 1431 C CA . LYS A 1 187 ? -9.712 -0.723 20.165 1.00 73.50 187 LYS A CA 1
ATOM 1432 C C . LYS A 1 187 ? -9.618 0.771 20.414 1.00 73.50 187 LYS A C 1
ATOM 1434 O O . LYS A 1 187 ? -8.592 1.310 20.825 1.00 73.50 187 LYS A O 1
ATOM 1439 N N . ALA A 1 188 ? -10.743 1.436 20.228 1.00 66.12 188 ALA A N 1
ATOM 1440 C CA . ALA A 1 188 ? -10.829 2.861 20.426 1.00 66.12 188 ALA A CA 1
ATOM 1441 C C . ALA A 1 188 ? -10.887 3.192 21.939 1.00 66.12 188 ALA A C 1
ATOM 1443 O O . ALA A 1 188 ? -11.773 2.741 22.676 1.00 66.12 188 ALA A O 1
ATOM 1444 N N . SER A 1 189 ? -9.953 4.018 22.417 1.00 64.25 189 SER A N 1
ATOM 1445 C CA . SER A 1 189 ? -9.818 4.469 23.809 1.00 64.25 189 SER A CA 1
ATOM 1446 C C . SER A 1 189 ? -11.145 4.981 24.365 1.00 64.25 189 SER A C 1
ATOM 1448 O O . SER A 1 189 ? -11.753 5.888 23.798 1.00 64.25 189 SER A O 1
ATOM 1450 N N . ARG A 1 190 ? -11.598 4.435 25.502 1.00 60.50 190 ARG A N 1
ATOM 1451 C CA . ARG A 1 190 ? -12.855 4.859 26.152 1.00 60.50 190 ARG A CA 1
ATOM 1452 C C . ARG A 1 190 ? -12.855 6.337 26.558 1.00 60.50 190 ARG A C 1
ATOM 1454 O O . ARG A 1 190 ? -13.924 6.909 26.708 1.00 60.50 190 ARG A O 1
ATOM 1461 N N . ARG A 1 191 ? -11.674 6.935 26.759 1.00 56.00 191 ARG A N 1
ATOM 1462 C CA . ARG A 1 191 ? -11.516 8.316 27.236 1.00 56.00 191 ARG A CA 1
ATOM 1463 C C . ARG A 1 191 ? -11.407 9.326 26.094 1.00 56.00 191 ARG A C 1
ATOM 1465 O O . ARG A 1 191 ? -11.936 10.420 26.220 1.00 56.00 191 ARG A O 1
ATOM 1472 N N . THR A 1 192 ? -10.703 8.979 25.017 1.00 58.53 192 THR A N 1
ATOM 1473 C CA . THR A 1 192 ? -10.309 9.944 23.973 1.00 58.53 192 THR A CA 1
ATOM 1474 C C . THR A 1 192 ? -10.961 9.702 22.623 1.00 58.53 192 THR A C 1
ATOM 1476 O O . THR A 1 192 ? -10.768 10.505 21.722 1.00 58.53 192 THR A O 1
ATOM 1479 N N . GLY A 1 193 ? -11.691 8.604 22.425 1.00 60.59 193 GLY A N 1
ATOM 1480 C CA . GLY A 1 193 ? -12.249 8.317 21.104 1.00 60.59 193 GLY A CA 1
ATOM 1481 C C . GLY A 1 193 ? -11.249 7.658 20.146 1.00 60.59 193 GLY A C 1
ATOM 1482 O O . GLY A 1 193 ? -11.680 6.813 19.373 1.00 60.59 193 GLY A O 1
ATOM 1483 N N . ALA A 1 194 ? -9.953 7.964 20.269 1.00 65.31 194 ALA A N 1
ATOM 1484 C CA . ALA A 1 194 ? -8.877 7.563 19.359 1.00 65.31 194 ALA A CA 1
ATOM 1485 C C . ALA A 1 194 ? -8.479 6.078 19.430 1.00 65.31 194 ALA A C 1
ATOM 1487 O O . ALA A 1 194 ? -8.613 5.439 20.479 1.00 65.31 194 ALA A O 1
ATOM 1488 N N . PHE A 1 195 ? -7.933 5.555 18.330 1.00 76.38 195 PHE A N 1
ATOM 1489 C CA . PHE A 1 195 ? -7.299 4.237 18.277 1.00 76.38 195 PHE A CA 1
ATOM 1490 C C . PHE A 1 195 ? -6.089 4.160 19.206 1.00 76.38 195 PHE A C 1
ATOM 1492 O O . PHE A 1 195 ? -5.392 5.150 19.432 1.00 76.38 195 PHE A O 1
ATOM 1499 N N . GLN A 1 196 ? -5.862 2.983 19.781 1.00 81.06 196 GLN A N 1
ATOM 1500 C CA . GLN A 1 196 ? -4.705 2.764 20.635 1.00 81.06 196 GLN A CA 1
ATOM 1501 C C . GLN A 1 196 ? -3.466 2.486 19.774 1.00 81.06 196 GLN A C 1
ATOM 1503 O O . GLN A 1 196 ? -3.533 1.637 18.886 1.00 81.06 196 GLN A O 1
ATOM 1508 N N . PRO A 1 197 ? -2.333 3.160 20.031 1.00 88.12 197 PRO A N 1
ATOM 1509 C CA . PRO A 1 197 ? -1.118 2.930 19.268 1.00 88.12 197 PRO A CA 1
ATOM 1510 C C . PRO A 1 197 ? -0.536 1.538 19.537 1.00 88.12 197 PRO A C 1
ATOM 1512 O O . PRO A 1 197 ? -0.688 0.979 20.628 1.00 88.12 197 PRO A O 1
ATOM 1515 N N . ILE A 1 198 ? 0.188 1.016 18.553 1.00 92.25 198 ILE A N 1
ATOM 1516 C CA . ILE A 1 198 ? 1.000 -0.200 18.657 1.00 92.25 198 ILE A CA 1
ATOM 1517 C C . ILE A 1 198 ? 2.497 0.116 18.542 1.00 92.25 198 ILE A C 1
ATOM 1519 O O . ILE A 1 198 ? 2.893 1.209 18.148 1.00 92.25 198 ILE A O 1
ATOM 1523 N N . ILE A 1 199 ? 3.344 -0.873 18.826 1.00 94.75 199 ILE A N 1
ATOM 1524 C CA . ILE A 1 199 ? 4.753 -0.842 18.419 1.00 94.75 199 ILE A CA 1
ATOM 1525 C C . ILE A 1 199 ? 4.835 -1.460 17.021 1.00 94.75 199 ILE A C 1
ATOM 1527 O O . ILE A 1 199 ? 4.646 -2.671 16.866 1.00 94.75 199 ILE A O 1
ATOM 1531 N N . ALA A 1 200 ? 5.077 -0.628 16.007 1.00 96.69 200 ALA A N 1
ATOM 1532 C CA . ALA A 1 200 ? 5.221 -1.081 14.627 1.00 96.69 200 ALA A CA 1
ATOM 1533 C C . ALA A 1 200 ? 6.388 -2.071 14.477 1.00 96.69 200 ALA A C 1
ATOM 1535 O O . ALA A 1 200 ? 7.320 -2.083 15.287 1.00 96.69 200 ALA A O 1
ATOM 1536 N N . PHE A 1 201 ? 6.319 -2.927 13.461 1.00 97.75 201 PHE A N 1
ATOM 1537 C CA . PHE A 1 201 ? 7.491 -3.675 13.030 1.00 97.75 201 PHE A CA 1
ATOM 1538 C C . PHE A 1 201 ? 8.519 -2.727 12.415 1.00 97.75 201 PHE A C 1
ATOM 1540 O O . PHE A 1 201 ? 8.201 -1.641 11.935 1.00 97.75 201 PHE A O 1
ATOM 1547 N N . THR A 1 202 ? 9.759 -3.174 12.435 1.00 97.38 202 THR A N 1
ATOM 1548 C CA . THR A 1 202 ? 10.917 -2.528 11.837 1.00 97.38 202 THR A CA 1
ATOM 1549 C C . THR A 1 202 ? 11.449 -3.402 10.704 1.00 97.38 202 THR A C 1
ATOM 1551 O O . THR A 1 202 ? 11.158 -4.602 10.665 1.00 97.38 202 THR A O 1
ATOM 1554 N N . PRO A 1 203 ? 12.278 -2.862 9.799 1.00 96.56 203 PRO A N 1
ATOM 1555 C CA . PRO A 1 203 ? 12.899 -3.664 8.747 1.00 96.56 203 PRO A CA 1
ATOM 1556 C C . PRO A 1 203 ? 13.673 -4.882 9.279 1.00 96.56 203 PRO A C 1
ATOM 1558 O O . PRO A 1 203 ? 13.703 -5.918 8.622 1.00 96.56 203 PRO A O 1
ATOM 1561 N N . S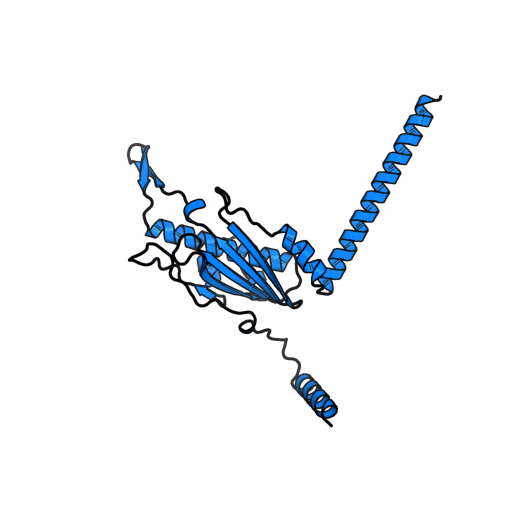ER A 1 204 ? 14.242 -4.801 10.490 1.00 94.62 204 SER A N 1
ATOM 1562 C CA . SER A 1 204 ? 14.938 -5.921 11.141 1.00 94.62 204 SER A CA 1
ATOM 1563 C C . SER A 1 204 ? 14.023 -7.054 11.616 1.00 94.62 204 SER A C 1
ATOM 1565 O O . SER A 1 204 ? 14.513 -8.151 11.865 1.00 94.62 204 SER A O 1
ATOM 1567 N N . ASP A 1 205 ? 12.713 -6.821 11.731 1.00 95.81 205 ASP A N 1
ATOM 1568 C CA . ASP A 1 205 ? 11.742 -7.874 12.051 1.00 95.81 205 ASP A CA 1
ATOM 1569 C C . ASP A 1 205 ? 11.410 -8.756 10.828 1.00 95.81 205 ASP A C 1
ATOM 1571 O O . ASP A 1 205 ? 10.787 -9.809 10.980 1.00 95.81 205 ASP A O 1
ATOM 1575 N N . VAL A 1 206 ? 11.802 -8.342 9.613 1.00 94.25 206 VAL A N 1
ATOM 1576 C CA . VAL A 1 206 ? 11.509 -9.067 8.369 1.00 94.25 206 VAL A CA 1
ATOM 1577 C C . VAL A 1 206 ? 12.537 -10.169 8.143 1.00 94.25 206 VAL A C 1
ATOM 1579 O O . VAL A 1 206 ? 13.690 -9.919 7.794 1.00 94.25 206 VAL A O 1
ATOM 1582 N N . LEU A 1 207 ? 12.097 -11.417 8.285 1.00 91.31 207 LEU A N 1
ATOM 1583 C CA . LEU A 1 207 ? 12.945 -12.588 8.090 1.00 91.31 207 LEU A CA 1
ATOM 1584 C C . LEU A 1 207 ? 12.771 -13.154 6.679 1.00 91.31 207 LEU A C 1
ATOM 1586 O O . LEU A 1 207 ? 11.708 -13.654 6.316 1.00 91.31 207 LEU A O 1
ATOM 1590 N N . PHE A 1 208 ? 13.838 -13.138 5.884 1.00 83.69 208 PHE A N 1
ATOM 1591 C CA . PHE A 1 208 ? 13.878 -13.878 4.628 1.00 83.69 208 PHE A CA 1
ATOM 1592 C C . PHE A 1 208 ? 14.340 -15.303 4.906 1.00 83.69 208 PHE A C 1
ATOM 1594 O O . PHE A 1 208 ? 15.501 -15.547 5.220 1.00 83.69 208 PHE A O 1
ATOM 1601 N N . THR A 1 209 ? 13.428 -16.264 4.782 1.00 65.12 209 THR A N 1
ATOM 1602 C CA . THR A 1 209 ? 13.838 -17.658 4.630 1.00 65.12 209 THR A CA 1
ATOM 1603 C C . THR A 1 209 ? 14.369 -17.818 3.213 1.00 65.12 209 THR A C 1
ATOM 1605 O O . THR A 1 209 ? 13.604 -17.928 2.252 1.00 65.12 209 THR A O 1
ATOM 1608 N N . GLU A 1 210 ? 15.692 -17.792 3.061 1.00 53.91 210 GLU A N 1
ATOM 1609 C CA . GLU A 1 210 ? 16.297 -18.352 1.857 1.00 53.91 210 GLU A CA 1
ATOM 1610 C C . GLU A 1 210 ? 15.848 -19.820 1.754 1.00 53.91 210 GLU A C 1
ATOM 1612 O O . GLU A 1 210 ? 15.749 -20.496 2.788 1.00 53.91 210 GLU A O 1
ATOM 1617 N N . PRO A 1 211 ? 15.514 -20.339 0.554 1.00 47.47 211 PRO A N 1
ATOM 1618 C CA . PRO A 1 211 ? 15.386 -21.782 0.395 1.00 47.47 211 PRO A CA 1
ATOM 1619 C C . PRO A 1 211 ? 16.696 -22.357 0.905 1.00 47.47 211 PRO A C 1
ATOM 1621 O O . PRO A 1 211 ? 17.721 -21.968 0.356 1.00 47.47 211 PRO A O 1
ATOM 1624 N N . ALA A 1 212 ? 16.638 -23.148 1.989 1.00 39.78 212 ALA A N 1
ATOM 1625 C CA . ALA A 1 212 ? 17.795 -23.557 2.777 1.00 39.78 212 ALA A CA 1
ATOM 1626 C C . ALA A 1 212 ? 18.994 -23.728 1.854 1.00 39.78 212 ALA A C 1
ATOM 1628 O O . ALA A 1 212 ? 19.070 -24.700 1.097 1.00 39.78 212 ALA A O 1
ATOM 1629 N N . SER A 1 213 ? 19.871 -22.721 1.851 1.00 50.44 213 SER A N 1
ATOM 1630 C CA . SER A 1 213 ? 21.152 -22.858 1.205 1.00 50.44 213 SER A CA 1
ATOM 1631 C C . SER A 1 213 ? 21.727 -24.074 1.918 1.00 50.44 213 SER A C 1
ATOM 1633 O O . SER A 1 213 ? 21.705 -24.147 3.152 1.00 50.44 213 SER A O 1
ATOM 1635 N N . SER A 1 214 ? 21.995 -25.137 1.154 1.00 61.50 214 SER A N 1
ATOM 1636 C CA . SER A 1 214 ? 22.416 -26.417 1.723 1.00 61.50 214 SER A CA 1
ATOM 1637 C C . SER A 1 214 ? 23.443 -26.154 2.827 1.00 61.50 214 SER A C 1
ATOM 1639 O O . SER A 1 214 ? 24.238 -25.219 2.708 1.00 61.50 214 SER A O 1
ATOM 1641 N N . LEU A 1 215 ? 23.441 -26.940 3.906 1.00 64.44 215 LEU A N 1
ATOM 1642 C CA . LEU A 1 215 ? 24.427 -26.803 4.991 1.00 64.44 215 LEU A CA 1
ATOM 1643 C C . LEU A 1 215 ? 25.855 -26.592 4.448 1.00 64.44 215 LEU A C 1
ATOM 1645 O O . LEU A 1 215 ? 26.618 -25.813 5.003 1.00 64.44 215 LEU A O 1
ATOM 1649 N N . GLN A 1 216 ? 26.156 -27.202 3.298 1.00 66.69 216 GLN A N 1
ATOM 1650 C CA . GLN A 1 216 ? 27.376 -27.011 2.518 1.00 66.69 216 GLN A CA 1
ATOM 1651 C C . GLN A 1 216 ? 27.629 -25.550 2.122 1.00 66.69 216 GLN A C 1
ATOM 1653 O O . GLN A 1 216 ? 28.686 -25.035 2.443 1.00 66.69 216 GLN A O 1
ATOM 1658 N N . SER A 1 217 ? 26.669 -24.850 1.519 1.00 60.31 217 SER A N 1
ATOM 1659 C CA . SER A 1 217 ? 26.821 -23.435 1.136 1.00 60.31 217 SER A CA 1
ATOM 1660 C C . SER A 1 217 ? 26.954 -22.466 2.322 1.00 60.31 217 SER A C 1
ATOM 1662 O O . SER A 1 217 ? 27.645 -21.453 2.217 1.00 60.31 217 SER A O 1
ATOM 1664 N N . VAL A 1 218 ? 26.345 -22.779 3.474 1.00 72.00 218 VAL A N 1
ATOM 1665 C CA . VAL A 1 218 ? 26.553 -22.007 4.714 1.00 72.00 218 VAL A CA 1
ATOM 1666 C C . VAL A 1 218 ? 27.973 -22.223 5.241 1.00 72.00 218 VAL A C 1
ATOM 1668 O O . VAL A 1 218 ? 28.643 -21.259 5.606 1.00 72.00 218 VAL A O 1
ATOM 1671 N N . ILE A 1 219 ? 28.454 -23.470 5.223 1.00 76.88 219 ILE A N 1
ATOM 1672 C CA . ILE A 1 219 ? 29.825 -23.831 5.611 1.00 76.88 219 ILE A CA 1
ATOM 1673 C C . ILE A 1 219 ? 30.850 -23.193 4.661 1.00 76.88 219 ILE A C 1
ATOM 1675 O O . ILE A 1 219 ? 31.842 -22.641 5.122 1.00 76.88 219 ILE A O 1
ATOM 1679 N N . GLU A 1 220 ? 30.594 -23.195 3.353 1.00 75.44 220 GLU A N 1
ATOM 1680 C CA . GLU A 1 220 ? 31.452 -22.566 2.338 1.00 75.44 220 GLU A CA 1
ATOM 1681 C C . GLU A 1 220 ? 31.579 -21.057 2.558 1.00 75.44 220 GLU A C 1
ATOM 1683 O O . GLU A 1 220 ? 32.673 -20.502 2.502 1.00 75.44 220 GLU A O 1
ATOM 1688 N N . THR A 1 221 ? 30.463 -20.396 2.876 1.00 75.50 221 THR A N 1
ATOM 1689 C CA . THR A 1 221 ? 30.458 -18.956 3.157 1.00 75.50 221 THR A CA 1
ATOM 1690 C C . THR A 1 221 ? 31.206 -18.640 4.455 1.00 75.50 221 THR A C 1
ATOM 1692 O O . THR A 1 221 ? 31.956 -17.668 4.503 1.00 75.50 221 THR A O 1
ATOM 1695 N N . ALA A 1 222 ? 31.040 -19.464 5.495 1.00 80.00 222 ALA A N 1
ATOM 1696 C CA . ALA A 1 222 ? 31.746 -19.299 6.764 1.00 80.00 222 ALA A CA 1
ATOM 1697 C C . ALA A 1 222 ? 33.262 -19.523 6.625 1.00 80.00 222 ALA A C 1
ATOM 1699 O O . ALA A 1 222 ? 34.039 -18.741 7.167 1.00 80.00 222 ALA A O 1
ATOM 1700 N N . ASN A 1 223 ? 33.683 -20.537 5.863 1.00 80.94 223 ASN A N 1
ATOM 1701 C CA . ASN A 1 223 ? 35.099 -20.808 5.608 1.00 80.94 223 ASN A CA 1
ATOM 1702 C C . ASN A 1 223 ? 35.756 -19.677 4.809 1.00 80.94 223 ASN A C 1
ATOM 1704 O O . ASN A 1 223 ? 36.838 -19.233 5.173 1.00 80.94 223 ASN A O 1
ATOM 1708 N N . ARG A 1 224 ? 35.068 -19.135 3.794 1.00 79.44 224 ARG A N 1
ATOM 1709 C CA . ARG A 1 224 ? 35.576 -17.995 3.017 1.00 79.44 224 ARG A CA 1
ATOM 1710 C C . ARG A 1 224 ? 35.802 -16.748 3.881 1.00 79.44 224 ARG A C 1
ATOM 1712 O O . ARG A 1 224 ? 36.786 -16.049 3.698 1.00 79.44 224 ARG A O 1
ATOM 1719 N N . LEU A 1 225 ? 34.910 -16.480 4.836 1.00 81.12 225 LEU A N 1
ATOM 1720 C CA . LEU A 1 225 ? 35.058 -15.351 5.764 1.00 81.12 225 LEU A CA 1
ATOM 1721 C C . LEU A 1 225 ? 36.184 -15.559 6.786 1.00 81.12 225 LEU A C 1
ATOM 1723 O O . LEU A 1 225 ? 36.750 -14.581 7.260 1.00 81.12 225 LEU A O 1
ATOM 1727 N N . LEU A 1 226 ? 36.498 -16.807 7.144 1.00 83.00 226 LEU A N 1
ATOM 1728 C CA . LEU A 1 226 ? 37.627 -17.125 8.022 1.00 83.00 226 LEU A CA 1
ATOM 1729 C C . LEU A 1 226 ? 38.970 -16.973 7.296 1.00 83.00 226 LEU A C 1
ATOM 1731 O O . LEU A 1 226 ? 39.906 -16.460 7.895 1.00 83.00 226 LEU A O 1
ATOM 1735 N N . GLU A 1 227 ? 39.044 -17.339 6.014 1.00 79.69 227 GLU A N 1
ATOM 1736 C CA . GLU A 1 227 ? 40.237 -17.137 5.173 1.00 79.69 227 GLU A CA 1
ATOM 1737 C C . GLU A 1 227 ? 40.541 -15.652 4.914 1.00 79.69 227 GLU A C 1
ATOM 1739 O O . GLU A 1 227 ? 41.695 -15.281 4.748 1.00 79.69 227 GLU A O 1
ATOM 1744 N N . GLU A 1 228 ? 39.527 -14.783 4.907 1.00 74.31 228 GLU A N 1
ATOM 1745 C CA . GLU A 1 228 ? 39.707 -13.327 4.780 1.00 74.31 228 GLU A CA 1
ATOM 1746 C C . GLU A 1 228 ? 40.203 -12.654 6.079 1.00 74.31 228 GLU A C 1
ATOM 1748 O O . GLU A 1 228 ? 40.530 -11.464 6.071 1.00 74.31 228 GLU A O 1
ATOM 1753 N N . LEU A 1 229 ? 40.235 -13.391 7.195 1.00 71.69 229 LEU A N 1
ATOM 1754 C CA . LEU A 1 229 ? 40.675 -12.913 8.511 1.00 71.69 229 LEU A CA 1
ATOM 1755 C C . LEU A 1 229 ? 42.072 -13.425 8.917 1.00 71.69 229 LEU A C 1
ATOM 1757 O O . LEU A 1 229 ? 42.556 -13.030 9.983 1.00 71.69 229 LEU A O 1
ATOM 1761 N N . GLU A 1 230 ? 42.711 -14.259 8.089 1.00 57.78 230 GLU A N 1
ATOM 1762 C CA . GLU A 1 230 ? 44.124 -14.671 8.195 1.00 57.78 230 GLU A CA 1
ATOM 1763 C C . GLU A 1 230 ? 45.030 -13.837 7.272 1.00 57.78 230 GLU A C 1
ATOM 1765 O O . GLU A 1 230 ? 46.166 -13.525 7.706 1.00 57.78 230 GLU A O 1
#

pLDDT: mean 87.27, std 12.28, range [39.78, 98.62]